Protein AF-A0A372Q8P5-F1 (afdb_monomer_lite)

Structure (mmCIF, N/CA/C/O backbone):
data_AF-A0A372Q8P5-F1
#
_entry.id   AF-A0A372Q8P5-F1
#
loop_
_atom_site.group_PDB
_atom_site.id
_atom_site.type_symbol
_atom_site.label_atom_id
_atom_site.label_alt_id
_atom_site.label_comp_id
_atom_site.label_asym_id
_atom_site.label_entity_id
_atom_site.label_seq_id
_atom_site.pdbx_PDB_ins_code
_atom_site.Cartn_x
_atom_site.Cartn_y
_atom_site.Cartn_z
_atom_site.occupancy
_atom_site.B_iso_or_equiv
_atom_site.auth_seq_id
_atom_site.auth_comp_id
_atom_site.auth_asym_id
_atom_site.auth_atom_id
_atom_site.pdbx_PDB_model_num
ATOM 1 N N . MET A 1 1 ? 40.664 -28.624 -43.162 1.00 45.59 1 MET A N 1
ATOM 2 C CA . MET A 1 1 ? 39.919 -28.667 -41.887 1.00 45.59 1 MET A CA 1
ATOM 3 C C . MET A 1 1 ? 38.781 -29.645 -42.095 1.00 45.59 1 MET A C 1
ATOM 5 O O . MET A 1 1 ? 37.961 -29.395 -42.965 1.00 45.59 1 MET A O 1
ATOM 9 N N . THR A 1 2 ? 38.801 -30.793 -41.426 1.00 52.91 2 THR A N 1
ATOM 10 C CA . THR A 1 2 ? 37.803 -31.852 -41.635 1.00 52.91 2 THR A CA 1
ATOM 11 C C . THR A 1 2 ? 36.812 -31.774 -40.485 1.00 52.91 2 THR A C 1
ATOM 13 O O . THR A 1 2 ? 37.199 -32.003 -39.340 1.00 52.91 2 THR A O 1
ATOM 16 N N . ILE A 1 3 ? 35.567 -31.391 -40.762 1.00 58.78 3 ILE A N 1
ATOM 17 C CA . ILE A 1 3 ? 34.500 -31.449 -39.760 1.00 58.78 3 ILE A CA 1
ATOM 18 C C . ILE A 1 3 ? 34.111 -32.925 -39.640 1.00 58.78 3 ILE A C 1
ATOM 20 O O . ILE A 1 3 ? 33.721 -33.537 -40.630 1.00 58.78 3 ILE A O 1
ATOM 24 N N . LYS A 1 4 ? 34.301 -33.516 -38.457 1.00 71.25 4 LYS A N 1
ATOM 25 C CA . LYS A 1 4 ? 33.788 -34.856 -38.150 1.00 71.25 4 LYS A CA 1
ATOM 26 C C . LYS A 1 4 ? 32.310 -34.733 -37.792 1.00 71.25 4 LYS A C 1
ATOM 28 O O . LYS A 1 4 ? 31.979 -33.973 -36.882 1.00 71.25 4 LYS A O 1
ATOM 33 N N . GLU A 1 5 ? 31.460 -35.473 -38.490 1.00 75.25 5 GLU A N 1
ATOM 34 C CA . GLU A 1 5 ? 30.070 -35.680 -38.084 1.00 75.25 5 GLU A CA 1
ATOM 35 C C . GLU A 1 5 ? 30.053 -36.556 -36.827 1.00 75.25 5 GLU A C 1
ATOM 37 O O . GLU A 1 5 ? 30.783 -37.545 -36.747 1.00 75.25 5 GLU A O 1
ATOM 42 N N . LEU A 1 6 ? 29.284 -36.135 -35.825 1.00 77.12 6 LEU A N 1
ATOM 43 C CA . LEU A 1 6 ? 29.090 -36.872 -34.577 1.00 77.12 6 LEU A CA 1
ATOM 44 C C . LEU A 1 6 ? 27.826 -37.717 -34.698 1.00 77.12 6 LEU A C 1
ATOM 46 O O . LEU A 1 6 ? 26.873 -37.291 -35.353 1.00 77.12 6 LEU A O 1
ATOM 50 N N . ASN A 1 7 ? 27.803 -38.873 -34.039 1.00 84.88 7 ASN A N 1
ATOM 51 C CA . ASN A 1 7 ? 26.563 -39.633 -33.879 1.00 84.88 7 ASN A CA 1
ATOM 52 C C . ASN A 1 7 ? 25.690 -39.053 -32.744 1.00 84.88 7 ASN A C 1
ATOM 54 O O . ASN A 1 7 ? 26.137 -38.205 -31.967 1.00 84.88 7 ASN A O 1
ATOM 58 N N . ASP A 1 8 ? 24.441 -39.510 -32.647 1.00 86.75 8 ASP A N 1
ATOM 59 C CA . ASP A 1 8 ? 23.473 -38.996 -31.668 1.00 86.75 8 ASP A CA 1
ATOM 60 C C . ASP A 1 8 ? 23.947 -39.170 -30.212 1.00 86.75 8 ASP A C 1
ATOM 62 O O . ASP A 1 8 ? 23.779 -38.260 -29.398 1.00 86.75 8 ASP A O 1
ATOM 66 N N . ASP A 1 9 ? 24.608 -40.287 -29.888 1.00 90.62 9 ASP A N 1
ATOM 67 C CA . ASP A 1 9 ? 25.131 -40.560 -28.542 1.00 90.62 9 ASP A CA 1
ATOM 68 C C . ASP A 1 9 ? 26.243 -39.571 -28.151 1.00 90.62 9 ASP A C 1
ATOM 70 O O . ASP A 1 9 ? 26.235 -39.006 -27.053 1.00 90.62 9 ASP A O 1
ATOM 74 N N . GLU A 1 10 ? 27.167 -39.291 -29.074 1.00 87.62 10 GLU A N 1
ATOM 75 C CA . GLU A 1 10 ? 28.242 -38.311 -28.898 1.00 87.62 10 GLU A CA 1
ATOM 76 C C . GLU A 1 10 ? 27.698 -36.880 -28.760 1.00 87.62 10 GLU A C 1
ATOM 78 O O . GLU A 1 10 ? 28.255 -36.061 -28.019 1.00 87.62 10 GLU A O 1
ATOM 83 N N . ILE A 1 11 ? 26.604 -36.557 -29.460 1.00 86.12 11 ILE A N 1
ATOM 84 C CA . ILE A 1 11 ? 25.912 -35.269 -29.330 1.00 86.12 11 ILE A CA 1
ATOM 85 C C . ILE A 1 11 ? 25.272 -35.157 -27.942 1.00 86.12 11 ILE A C 1
ATOM 87 O O . ILE A 1 11 ? 25.471 -34.147 -27.262 1.00 86.12 11 ILE A O 1
ATOM 91 N N . ILE A 1 12 ? 24.554 -36.189 -27.489 1.00 90.69 12 ILE A N 1
ATOM 92 C CA . ILE A 1 12 ? 23.905 -36.214 -26.170 1.00 90.69 12 ILE A CA 1
ATOM 93 C C . ILE A 1 12 ? 24.939 -36.070 -25.050 1.00 90.69 12 ILE A C 1
ATOM 95 O O . ILE A 1 12 ? 24.734 -35.283 -24.122 1.00 90.69 12 ILE A O 1
ATOM 99 N N . GLU A 1 13 ? 26.064 -36.782 -25.127 1.00 91.88 13 GLU A N 1
ATOM 100 C CA . GLU A 1 13 ? 27.129 -36.688 -24.125 1.00 91.88 13 GLU A CA 1
ATOM 101 C C . GLU A 1 13 ? 27.712 -35.270 -24.055 1.00 91.88 13 GLU A C 1
ATOM 103 O O . GLU A 1 13 ? 27.895 -34.707 -22.969 1.00 91.88 13 GLU A O 1
ATOM 108 N N . LYS A 1 14 ? 27.947 -34.640 -25.211 1.00 89.94 14 LYS A N 1
ATOM 109 C CA . LYS A 1 14 ? 28.418 -33.251 -25.268 1.00 89.94 14 LYS A CA 1
ATOM 110 C C . LYS A 1 14 ? 27.400 -32.268 -24.710 1.00 89.94 14 LYS A C 1
ATOM 112 O O . LYS A 1 14 ? 27.799 -31.358 -23.985 1.00 89.94 14 LYS A O 1
ATOM 117 N N . LEU A 1 15 ? 26.114 -32.456 -25.000 1.00 88.38 15 LEU A N 1
ATOM 118 C CA . LEU A 1 15 ? 25.044 -31.620 -24.456 1.00 88.38 15 LEU A CA 1
ATOM 119 C C . LEU A 1 15 ? 24.943 -31.753 -22.935 1.00 88.38 15 LEU A C 1
ATOM 121 O O . LEU A 1 15 ? 24.862 -30.734 -22.255 1.00 88.38 15 LEU A O 1
ATOM 125 N N . ARG A 1 16 ? 25.032 -32.972 -22.385 1.00 90.62 16 ARG A N 1
ATOM 126 C CA . ARG A 1 16 ? 25.059 -33.197 -20.927 1.00 90.62 16 ARG A CA 1
ATOM 127 C C . ARG A 1 16 ? 26.250 -32.502 -20.276 1.00 90.62 16 ARG A C 1
ATOM 129 O O . ARG A 1 16 ? 26.078 -31.769 -19.309 1.00 90.62 16 ARG A O 1
ATOM 136 N N . ASN A 1 17 ? 27.444 -32.675 -20.841 1.00 92.00 17 ASN A N 1
ATOM 137 C CA . ASN A 1 17 ? 28.655 -32.021 -20.347 1.00 92.00 17 ASN A CA 1
ATOM 138 C C . ASN A 1 17 ? 28.566 -30.493 -20.421 1.00 92.00 17 ASN A C 1
ATOM 140 O O . ASN A 1 17 ? 29.044 -29.797 -19.525 1.00 92.00 17 ASN A O 1
ATOM 144 N N . TRP A 1 18 ? 27.969 -29.964 -21.490 1.00 92.44 18 TRP A N 1
ATOM 145 C CA . TRP A 1 18 ? 27.744 -28.533 -21.630 1.00 92.44 18 TRP A CA 1
ATOM 146 C C . TRP A 1 18 ? 26.742 -28.029 -20.589 1.00 92.44 18 TRP A C 1
ATOM 148 O O . TRP A 1 18 ? 27.046 -27.053 -19.904 1.00 92.44 18 TRP A O 1
ATOM 158 N N . TYR A 1 19 ? 25.610 -28.718 -20.418 1.00 85.81 19 TYR A N 1
ATOM 159 C CA . TYR A 1 19 ? 24.573 -28.372 -19.446 1.00 85.81 19 TYR A CA 1
ATOM 160 C C . TYR A 1 19 ? 25.153 -28.305 -18.030 1.00 85.81 19 TYR A C 1
ATOM 162 O O . TYR A 1 19 ? 25.105 -27.252 -17.406 1.00 85.81 19 TYR A O 1
ATOM 170 N N . SER A 1 20 ? 25.839 -29.359 -17.576 1.00 86.69 20 SER A N 1
ATOM 171 C CA . SER A 1 20 ? 26.421 -29.419 -16.226 1.00 86.69 20 SER A CA 1
ATOM 172 C C . SER A 1 20 ? 27.458 -28.330 -15.927 1.00 86.69 20 SER A C 1
ATOM 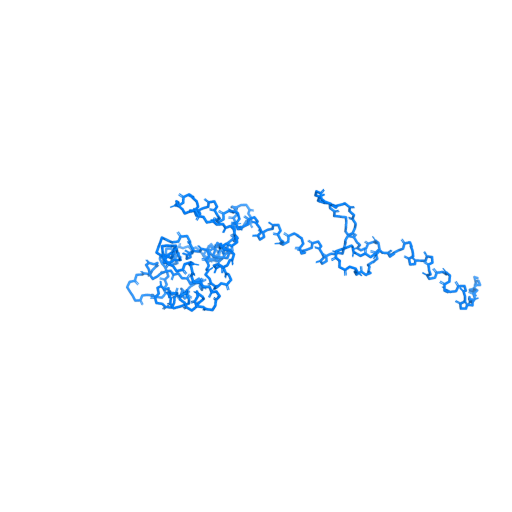174 O O . SER A 1 20 ? 27.767 -28.084 -14.766 1.00 86.69 20 SER A O 1
ATOM 176 N N . ARG A 1 21 ? 28.045 -27.702 -16.954 1.00 89.06 21 ARG A N 1
ATOM 177 C CA . ARG A 1 21 ? 29.051 -26.637 -16.791 1.00 89.06 21 ARG A CA 1
ATOM 178 C C . ARG A 1 21 ? 28.479 -25.234 -16.941 1.00 89.06 21 ARG A C 1
ATOM 180 O O . ARG A 1 21 ? 29.017 -24.297 -16.359 1.00 89.06 21 ARG A O 1
ATOM 187 N N . ASN A 1 22 ? 27.452 -25.074 -17.770 1.00 90.50 22 ASN A N 1
ATOM 188 C CA . ASN A 1 22 ? 26.994 -23.760 -18.224 1.00 90.50 22 ASN A CA 1
ATOM 189 C C . ASN A 1 22 ? 25.610 -23.396 -17.713 1.00 90.50 22 ASN A C 1
ATOM 191 O O . ASN A 1 22 ? 25.153 -22.293 -17.999 1.00 90.50 22 ASN A O 1
ATOM 195 N N . VAL A 1 23 ? 24.944 -24.302 -17.008 1.00 91.19 23 VAL A N 1
ATOM 196 C CA . VAL A 1 23 ? 23.566 -24.132 -16.581 1.00 91.19 23 VAL A CA 1
ATOM 197 C C . VAL A 1 23 ? 23.478 -24.314 -15.075 1.00 91.19 23 VAL A C 1
ATOM 199 O O . VAL A 1 23 ? 24.045 -25.254 -14.523 1.00 91.19 23 VAL A O 1
ATOM 202 N N . ILE A 1 24 ? 22.749 -23.414 -14.422 1.00 92.00 24 ILE A N 1
ATOM 203 C CA . ILE A 1 24 ? 22.338 -23.554 -13.029 1.00 92.00 24 ILE A CA 1
ATOM 204 C C . ILE A 1 24 ? 20.822 -23.433 -12.931 1.00 92.00 24 ILE A C 1
ATOM 206 O O . ILE A 1 24 ? 20.171 -22.806 -13.768 1.00 92.00 24 ILE A O 1
ATOM 210 N N . GLU A 1 25 ? 20.260 -24.010 -11.881 1.00 91.50 25 GLU A N 1
ATOM 211 C CA . GLU A 1 25 ? 18.865 -23.802 -11.517 1.00 91.50 25 GLU A CA 1
ATOM 212 C C . GLU A 1 25 ? 18.808 -22.731 -10.432 1.00 91.50 25 GLU A C 1
ATOM 214 O O . GLU A 1 25 ? 19.510 -22.813 -9.425 1.00 91.50 25 GLU A O 1
ATOM 219 N N . CYS A 1 26 ? 18.010 -21.687 -10.655 1.00 91.56 26 CYS A N 1
ATOM 220 C CA . CYS A 1 26 ? 17.836 -20.637 -9.664 1.00 91.56 26 CYS A CA 1
ATOM 221 C C . CYS A 1 26 ? 17.150 -21.222 -8.417 1.00 91.56 26 CYS A C 1
ATOM 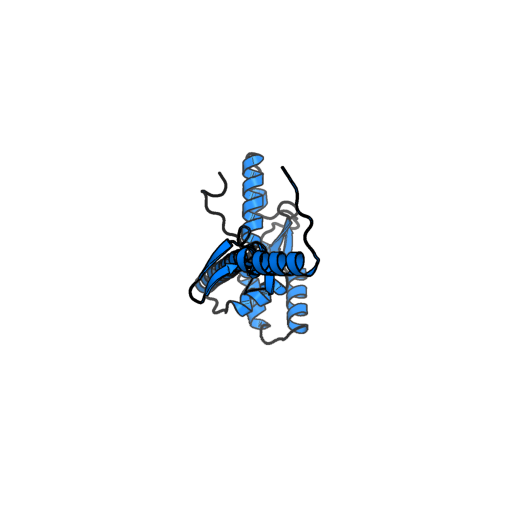223 O O . CYS A 1 26 ? 16.018 -21.685 -8.537 1.00 91.56 26 CYS A O 1
ATOM 225 N N . PRO A 1 27 ? 17.752 -21.133 -7.221 1.00 90.12 27 PRO A N 1
ATOM 226 C CA . PRO A 1 27 ? 17.216 -21.775 -6.017 1.00 90.12 27 PRO A CA 1
ATOM 227 C C . PRO A 1 27 ? 15.896 -21.167 -5.526 1.00 90.12 27 PRO A C 1
ATOM 229 O O . PRO A 1 27 ? 15.162 -21.804 -4.783 1.00 90.12 27 PRO A O 1
ATOM 232 N N . LEU A 1 28 ? 15.574 -19.944 -5.956 1.00 88.19 28 LEU A N 1
ATOM 233 C CA . LEU A 1 28 ? 14.373 -19.226 -5.522 1.00 88.19 28 LEU A CA 1
ATOM 234 C C . LEU A 1 28 ? 13.145 -19.505 -6.401 1.00 88.19 28 LEU A C 1
ATOM 236 O O . LEU A 1 28 ? 12.015 -19.263 -5.988 1.00 88.19 28 LEU A O 1
ATOM 240 N N . CYS A 1 29 ? 13.336 -19.964 -7.640 1.00 91.69 29 CYS A N 1
ATOM 241 C CA . CYS A 1 29 ? 12.225 -20.164 -8.581 1.00 91.69 29 CYS A CA 1
ATOM 242 C C . CYS A 1 29 ? 12.365 -21.398 -9.475 1.00 91.69 29 CYS A C 1
ATOM 244 O O . CYS A 1 29 ? 11.549 -21.592 -10.375 1.00 91.69 29 CYS A O 1
ATOM 246 N N . ASN A 1 30 ? 13.406 -22.205 -9.260 1.00 91.12 30 ASN A N 1
ATOM 247 C CA . ASN A 1 30 ? 13.760 -23.400 -10.027 1.00 91.12 30 ASN A CA 1
ATOM 248 C C . ASN A 1 30 ? 13.876 -23.165 -11.543 1.00 91.12 30 ASN A C 1
ATOM 250 O O . ASN A 1 30 ? 13.756 -24.088 -12.346 1.00 91.12 30 ASN A O 1
ATOM 254 N N . LYS A 1 31 ? 14.111 -21.917 -11.963 1.00 91.06 31 LYS A N 1
ATOM 255 C CA . LYS A 1 31 ? 14.306 -21.576 -13.371 1.00 91.06 31 LYS A CA 1
ATOM 256 C C . LYS A 1 31 ? 15.726 -21.922 -13.797 1.00 91.06 31 LYS A C 1
ATOM 258 O O . LYS A 1 31 ? 16.690 -21.477 -13.178 1.00 91.06 31 LYS A O 1
ATOM 263 N N . ILE A 1 32 ? 15.832 -22.650 -14.900 1.00 92.06 32 ILE A N 1
ATOM 264 C CA . ILE A 1 32 ? 17.090 -22.936 -15.586 1.00 92.06 32 ILE A CA 1
ATOM 265 C C . ILE A 1 32 ? 17.651 -21.628 -16.162 1.00 92.06 32 ILE A C 1
ATOM 267 O O . ILE A 1 32 ? 16.974 -20.949 -16.938 1.00 92.06 32 ILE A O 1
ATOM 271 N N . ILE A 1 33 ? 18.881 -21.276 -15.794 1.00 91.94 33 ILE A N 1
ATOM 272 C CA . ILE A 1 33 ? 19.593 -20.091 -16.286 1.00 91.94 33 ILE A CA 1
ATOM 273 C C . ILE A 1 33 ? 21.026 -20.447 -16.663 1.00 91.94 33 ILE A C 1
ATOM 275 O O . ILE A 1 33 ? 21.623 -21.369 -16.108 1.00 91.94 33 ILE A O 1
ATOM 279 N N . LEU A 1 34 ? 21.604 -19.704 -17.606 1.00 91.94 34 LEU A N 1
ATOM 280 C CA . LEU A 1 34 ? 23.020 -19.868 -17.904 1.00 91.94 34 LEU A CA 1
ATOM 281 C C . LEU A 1 34 ? 23.854 -19.334 -16.737 1.00 91.94 34 LEU A C 1
ATOM 283 O O . LEU A 1 34 ? 23.602 -18.235 -16.251 1.00 91.94 34 LEU A O 1
ATOM 287 N N . SER A 1 35 ? 24.898 -20.057 -16.333 1.00 88.31 35 SER A N 1
ATOM 288 C CA . SER A 1 35 ? 25.788 -19.673 -15.225 1.00 88.31 35 SER A CA 1
ATOM 289 C C . SER A 1 35 ? 26.391 -18.274 -15.399 1.00 88.31 35 SER A C 1
ATOM 291 O O . SER A 1 35 ? 26.714 -17.618 -14.414 1.00 88.31 35 SER A O 1
ATOM 293 N N . ARG A 1 36 ? 26.549 -17.823 -16.652 1.00 89.94 36 ARG A N 1
ATOM 294 C CA . ARG A 1 36 ? 27.051 -16.488 -17.024 1.00 89.94 36 ARG A CA 1
ATOM 295 C C . ARG A 1 36 ? 26.010 -15.366 -16.885 1.00 89.94 36 ARG A C 1
ATOM 297 O O . ARG A 1 36 ? 26.385 -14.205 -16.854 1.00 89.94 36 ARG A O 1
ATOM 304 N N . GLU A 1 37 ? 24.725 -15.714 -16.901 1.00 89.94 37 GLU A N 1
ATOM 305 C CA . GLU A 1 37 ? 23.584 -14.790 -16.780 1.00 89.94 37 GLU A CA 1
ATOM 306 C C . GLU A 1 37 ? 23.044 -14.746 -15.347 1.00 89.94 37 GLU A C 1
ATOM 308 O O . GLU A 1 37 ? 22.193 -13.921 -15.020 1.00 89.94 37 GLU A O 1
ATOM 313 N N . ALA A 1 38 ? 23.521 -15.651 -14.494 1.00 92.62 38 ALA A N 1
ATOM 314 C CA . ALA A 1 38 ? 23.185 -15.673 -13.089 1.00 92.62 38 ALA A CA 1
ATOM 315 C C . ALA A 1 38 ? 23.927 -14.576 -12.321 1.00 92.62 38 ALA A C 1
ATOM 317 O O . ALA A 1 38 ? 25.090 -14.287 -12.602 1.00 92.62 38 ALA A O 1
ATOM 318 N N . ILE A 1 39 ? 23.253 -14.009 -11.324 1.00 93.12 39 ILE A N 1
ATOM 319 C CA . ILE A 1 39 ? 23.772 -12.931 -10.485 1.00 93.12 39 ILE A CA 1
ATOM 320 C C . ILE A 1 39 ? 24.140 -13.505 -9.121 1.00 93.12 39 ILE A C 1
ATOM 322 O O . ILE A 1 39 ? 23.402 -14.329 -8.579 1.00 93.12 39 ILE A O 1
ATOM 326 N N . GLU A 1 40 ? 25.289 -13.097 -8.592 1.00 93.19 40 GLU A N 1
ATOM 327 C CA . GLU A 1 40 ? 25.700 -13.426 -7.228 1.00 93.19 40 GLU A CA 1
ATOM 328 C C . GLU A 1 40 ? 24.821 -12.662 -6.238 1.00 93.19 40 GLU A C 1
ATOM 330 O O . GLU A 1 40 ? 24.676 -11.448 -6.336 1.00 93.19 40 GLU A O 1
ATOM 335 N N . TYR A 1 41 ? 24.209 -13.391 -5.313 1.00 88.69 41 TYR A N 1
ATOM 336 C CA . TYR A 1 41 ? 23.310 -12.860 -4.301 1.00 88.69 41 TYR A CA 1
ATOM 337 C C . TYR A 1 41 ? 23.688 -13.431 -2.942 1.00 88.69 41 TYR A C 1
ATOM 339 O O . TYR A 1 41 ? 24.002 -14.621 -2.817 1.00 88.69 41 TYR A O 1
ATOM 347 N N . LYS A 1 42 ? 23.672 -12.560 -1.935 1.00 88.88 42 LYS A N 1
ATOM 348 C CA . LYS A 1 42 ? 24.066 -12.885 -0.573 1.00 88.88 42 LYS A CA 1
ATOM 349 C C . LYS A 1 42 ? 23.184 -12.141 0.420 1.00 88.88 42 LYS A C 1
ATOM 351 O O . LYS A 1 42 ? 23.118 -10.918 0.368 1.00 88.88 42 LYS A O 1
ATOM 356 N N . ASN A 1 43 ? 22.588 -12.883 1.341 1.00 82.81 43 ASN A N 1
ATOM 357 C CA . ASN A 1 43 ? 21.925 -12.370 2.536 1.00 82.81 43 ASN A CA 1
ATOM 358 C C . ASN A 1 43 ? 22.322 -13.230 3.756 1.00 82.81 43 ASN A C 1
ATOM 360 O O . ASN A 1 43 ? 23.266 -14.021 3.674 1.00 82.81 43 ASN A O 1
ATOM 364 N N . GLU A 1 44 ? 21.649 -13.050 4.894 1.00 82.25 44 GLU A N 1
ATOM 365 C CA . GLU A 1 44 ? 21.957 -13.787 6.131 1.00 82.25 44 GLU A CA 1
ATOM 366 C C . GLU A 1 44 ? 21.714 -15.305 6.012 1.00 82.25 44 GLU A C 1
ATOM 368 O O . GLU A 1 44 ? 22.433 -16.091 6.629 1.00 82.25 44 GLU A O 1
ATOM 373 N N . ASP A 1 45 ? 20.765 -15.720 5.168 1.00 81.62 45 ASP A N 1
ATOM 374 C CA . ASP A 1 45 ? 20.302 -17.108 5.048 1.00 81.62 45 ASP A CA 1
ATOM 375 C C . ASP A 1 45 ? 20.884 -17.857 3.837 1.00 81.62 45 ASP A C 1
ATOM 377 O O . ASP A 1 45 ? 20.866 -19.091 3.782 1.00 81.62 45 ASP A O 1
ATOM 381 N N . PHE A 1 46 ? 21.378 -17.133 2.832 1.00 86.06 46 PHE A N 1
ATOM 382 C CA . PHE A 1 46 ? 21.741 -17.694 1.538 1.00 86.06 46 PHE A CA 1
ATOM 383 C C . PHE A 1 46 ? 22.869 -16.911 0.854 1.00 86.06 46 PHE A C 1
ATOM 385 O O . PHE A 1 46 ? 22.798 -15.699 0.671 1.00 86.06 46 PHE A O 1
ATOM 392 N N . GLU A 1 47 ? 23.883 -17.638 0.379 1.00 91.19 47 GLU A N 1
ATOM 393 C CA . GLU A 1 47 ? 24.920 -17.136 -0.526 1.00 91.19 47 GLU A CA 1
ATOM 394 C C . GLU A 1 47 ? 24.968 -18.034 -1.768 1.00 91.19 47 GLU A C 1
ATOM 396 O O . GLU A 1 47 ? 25.216 -19.239 -1.676 1.00 91.19 47 GLU A O 1
ATOM 401 N N . GLY A 1 48 ? 24.717 -17.467 -2.949 1.00 91.06 48 GLY A N 1
ATOM 402 C CA . GLY A 1 48 ? 24.713 -18.239 -4.186 1.00 91.06 48 GLY A CA 1
ATOM 403 C C . GLY A 1 48 ? 24.341 -17.430 -5.419 1.00 91.06 48 GLY A C 1
ATOM 404 O O . GLY A 1 48 ? 24.426 -16.207 -5.436 1.00 91.06 48 GLY A O 1
ATOM 405 N N . LYS A 1 49 ? 23.961 -18.124 -6.496 1.00 93.69 49 LYS A N 1
ATOM 406 C CA . LYS A 1 49 ? 23.627 -17.496 -7.780 1.00 93.69 49 LYS A CA 1
ATOM 407 C C . LYS A 1 49 ? 22.144 -17.624 -8.093 1.00 93.69 49 LYS A C 1
ATOM 409 O O . LYS A 1 49 ? 21.597 -18.725 -8.080 1.00 93.69 49 LYS A O 1
ATOM 414 N N . ILE A 1 50 ? 21.505 -16.503 -8.410 1.00 94.69 50 ILE A N 1
ATOM 415 C CA . ILE A 1 50 ? 20.070 -16.428 -8.703 1.00 94.69 50 ILE A CA 1
ATOM 416 C C . ILE A 1 50 ? 19.816 -15.794 -10.071 1.00 94.69 50 ILE A C 1
ATOM 418 O O . ILE A 1 50 ? 20.706 -15.223 -10.701 1.00 94.69 50 ILE A O 1
ATOM 422 N N . CYS A 1 51 ? 18.587 -15.923 -10.568 1.00 94.12 51 CYS A N 1
ATOM 423 C CA . CYS A 1 51 ? 18.186 -15.232 -11.786 1.00 94.12 51 CYS A CA 1
ATOM 424 C C . CYS A 1 51 ? 17.871 -13.756 -11.501 1.00 94.12 51 CYS A C 1
ATOM 426 O O . CYS A 1 51 ? 17.399 -13.421 -10.415 1.00 94.12 51 CYS A O 1
ATOM 428 N N . LYS A 1 52 ? 18.055 -12.896 -12.509 1.00 90.94 52 LYS A N 1
ATOM 429 C CA . LYS A 1 52 ? 17.790 -11.449 -12.429 1.00 90.94 52 LYS A CA 1
ATOM 430 C C . LYS A 1 52 ? 16.409 -11.108 -11.859 1.00 90.94 52 LYS A C 1
ATOM 432 O O . LYS A 1 52 ? 16.306 -10.301 -10.954 1.00 90.94 52 LYS A O 1
ATOM 437 N N . SER A 1 53 ? 15.364 -11.802 -12.308 1.00 88.75 53 SER A N 1
ATOM 438 C CA . SER A 1 53 ? 13.995 -11.581 -11.821 1.00 88.75 53 SER A CA 1
ATOM 439 C C . SER A 1 53 ? 13.760 -12.007 -10.368 1.00 88.75 53 SER A C 1
ATOM 441 O O . SER A 1 53 ? 12.732 -11.673 -9.791 1.00 88.75 53 SER A O 1
ATOM 443 N N . CYS A 1 54 ? 14.620 -12.852 -9.794 1.00 90.38 54 CYS A N 1
ATOM 444 C CA . CYS A 1 54 ? 14.563 -13.127 -8.359 1.00 90.38 54 CYS A CA 1
ATOM 445 C C . CYS A 1 54 ? 15.282 -12.035 -7.577 1.00 90.38 54 CYS A C 1
ATOM 447 O O . CYS A 1 54 ? 14.733 -11.611 -6.577 1.00 90.38 54 CYS A O 1
ATOM 449 N N . LEU A 1 55 ? 16.429 -11.548 -8.061 1.00 86.69 55 LEU A N 1
ATOM 450 C CA . LEU A 1 55 ? 17.123 -10.420 -7.438 1.00 86.69 55 LEU A CA 1
ATOM 451 C C . LEU A 1 55 ? 16.215 -9.192 -7.362 1.00 86.69 55 LEU A C 1
ATOM 453 O O . LEU A 1 55 ? 15.968 -8.703 -6.273 1.00 86.69 55 LEU A O 1
ATOM 457 N N . GLU A 1 56 ? 15.630 -8.792 -8.494 1.00 84.50 56 GLU A N 1
ATOM 458 C CA . GLU A 1 56 ? 14.704 -7.653 -8.549 1.00 84.50 56 GLU A CA 1
ATOM 459 C C . GLU A 1 56 ? 13.540 -7.827 -7.558 1.00 84.50 56 GLU A C 1
ATOM 461 O O . GLU A 1 56 ? 13.071 -6.862 -6.972 1.00 84.50 56 GLU A O 1
ATOM 466 N N . ARG A 1 57 ? 13.054 -9.056 -7.340 1.00 82.62 57 ARG A N 1
ATOM 467 C CA . ARG A 1 57 ? 11.986 -9.307 -6.359 1.00 82.62 57 ARG A CA 1
ATOM 468 C C . ARG A 1 57 ? 12.454 -9.210 -4.914 1.00 82.62 57 ARG A C 1
ATOM 470 O O . ARG A 1 57 ? 11.639 -8.836 -4.086 1.00 82.62 57 ARG A O 1
ATOM 477 N N . GLU A 1 58 ? 13.686 -9.598 -4.607 1.00 80.88 58 GLU A N 1
ATOM 478 C CA . GLU A 1 58 ? 14.228 -9.449 -3.253 1.00 80.88 58 GLU A CA 1
ATOM 479 C C . GLU A 1 58 ? 14.534 -7.975 -2.956 1.00 80.88 58 GLU A C 1
ATOM 481 O O . GLU A 1 58 ? 14.090 -7.480 -1.931 1.00 80.88 58 GLU A O 1
ATOM 486 N N . GLU A 1 59 ? 15.150 -7.245 -3.891 1.00 77.06 59 GLU A N 1
ATOM 487 C CA . GLU A 1 59 ? 15.413 -5.801 -3.743 1.00 77.06 59 GLU A CA 1
ATOM 488 C C . GLU A 1 59 ? 14.114 -5.009 -3.507 1.00 77.06 59 GLU A C 1
ATOM 490 O O . GLU A 1 59 ? 14.022 -4.235 -2.562 1.00 77.06 59 GLU A O 1
ATOM 495 N N . ASN A 1 60 ? 13.059 -5.278 -4.287 1.00 69.88 60 ASN A N 1
ATOM 496 C CA . ASN A 1 60 ? 11.770 -4.602 -4.091 1.00 69.88 60 ASN A CA 1
ATOM 497 C C . ASN A 1 60 ? 11.089 -4.947 -2.750 1.00 69.88 60 ASN A C 1
ATOM 499 O O . ASN A 1 60 ? 10.310 -4.143 -2.245 1.00 69.88 60 ASN A O 1
ATOM 503 N N . LYS A 1 61 ? 11.329 -6.136 -2.175 1.00 69.88 61 LYS A N 1
ATOM 504 C CA . LYS A 1 61 ? 10.769 -6.486 -0.857 1.00 69.88 61 LYS A CA 1
ATOM 505 C C . LYS A 1 61 ? 11.452 -5.705 0.258 1.00 69.88 61 LYS A C 1
ATOM 507 O O . LYS A 1 61 ? 10.762 -5.282 1.180 1.00 69.88 61 LYS A O 1
ATOM 512 N N . ASP A 1 62 ? 12.772 -5.546 0.177 1.00 69.81 62 ASP A N 1
ATOM 513 C CA . ASP A 1 62 ? 13.546 -4.801 1.171 1.00 69.81 62 ASP A CA 1
ATOM 514 C C . ASP A 1 62 ? 13.110 -3.326 1.194 1.00 69.81 62 ASP A C 1
ATOM 516 O O . ASP A 1 62 ? 12.907 -2.760 2.272 1.00 69.81 62 ASP A O 1
ATOM 520 N N . ASP A 1 63 ? 12.864 -2.737 0.019 1.00 70.31 63 ASP A N 1
ATOM 521 C CA . ASP A 1 63 ? 12.346 -1.370 -0.110 1.00 70.31 63 ASP A CA 1
ATOM 522 C C . ASP A 1 63 ? 10.927 -1.242 0.480 1.00 70.31 63 ASP A C 1
ATOM 524 O O . ASP A 1 63 ? 10.701 -0.419 1.369 1.00 70.31 63 ASP A O 1
ATOM 528 N N . GLU A 1 64 ? 9.978 -2.105 0.084 1.00 71.69 64 GLU A N 1
ATOM 529 C CA . GLU A 1 64 ? 8.610 -2.100 0.637 1.00 71.69 64 GLU A CA 1
ATOM 530 C C . GLU A 1 64 ? 8.590 -2.297 2.162 1.00 71.69 64 GLU A C 1
ATOM 532 O O . GLU A 1 64 ? 7.782 -1.688 2.871 1.00 71.69 64 GLU A O 1
ATOM 537 N N . GLN A 1 65 ? 9.463 -3.162 2.686 1.00 77.38 65 GLN A N 1
ATOM 538 C CA . GLN A 1 65 ? 9.555 -3.429 4.117 1.00 77.38 65 GLN A CA 1
ATOM 539 C C . GLN A 1 65 ? 10.149 -2.234 4.873 1.00 77.38 65 GLN A C 1
ATOM 541 O O . GLN A 1 65 ? 9.674 -1.915 5.964 1.00 77.38 65 GLN A O 1
ATOM 546 N N . SER A 1 66 ? 11.132 -1.551 4.284 1.00 80.31 66 SER A N 1
ATOM 547 C CA . SER A 1 66 ? 11.733 -0.338 4.846 1.00 80.31 66 SER A CA 1
ATOM 548 C C . SER A 1 66 ? 10.713 0.802 4.938 1.00 80.31 66 SER A C 1
ATOM 550 O O . SER A 1 66 ? 10.558 1.389 6.008 1.00 80.31 66 SER A O 1
ATOM 552 N N . GLU A 1 67 ? 9.923 1.038 3.885 1.00 83.12 67 GLU A N 1
ATOM 553 C CA . GLU A 1 67 ? 8.855 2.053 3.893 1.00 83.12 67 GLU A CA 1
ATOM 554 C C . GLU A 1 67 ? 7.807 1.813 4.992 1.00 83.12 67 GLU A C 1
ATOM 556 O O . GLU A 1 67 ? 7.307 2.746 5.627 1.00 83.12 67 GLU A O 1
ATOM 561 N N . LEU A 1 68 ? 7.427 0.548 5.208 1.00 87.88 68 LEU A N 1
ATOM 562 C CA . LEU A 1 68 ? 6.450 0.186 6.234 1.00 87.88 68 LEU A CA 1
ATOM 563 C C . LEU A 1 68 ? 6.994 0.409 7.650 1.00 87.88 68 LEU A C 1
ATOM 565 O O . LEU A 1 68 ? 6.229 0.798 8.535 1.00 87.88 68 LEU A O 1
ATOM 569 N N . ILE A 1 69 ? 8.290 0.164 7.865 1.00 87.62 69 ILE A N 1
ATOM 570 C CA . ILE A 1 69 ? 8.961 0.416 9.147 1.00 87.62 69 ILE A CA 1
ATOM 571 C C . ILE A 1 69 ? 9.014 1.919 9.426 1.00 87.62 69 ILE A C 1
ATOM 573 O O . ILE A 1 69 ? 8.654 2.345 10.519 1.00 87.62 69 ILE A O 1
ATOM 577 N N . GLU A 1 70 ? 9.377 2.736 8.439 1.00 88.25 70 GLU A N 1
ATOM 578 C CA . GLU A 1 70 ? 9.418 4.193 8.604 1.00 88.25 70 GLU A CA 1
ATOM 579 C C . GLU A 1 70 ? 8.034 4.778 8.906 1.00 88.25 70 GLU A C 1
ATOM 581 O O . GLU A 1 70 ? 7.876 5.581 9.828 1.00 88.25 70 GLU A O 1
ATOM 586 N N . LEU A 1 71 ? 7.002 4.330 8.184 1.00 91.25 71 LEU A N 1
ATOM 587 C CA . LEU A 1 71 ? 5.630 4.755 8.454 1.00 91.25 71 LEU A CA 1
ATOM 588 C C . LEU A 1 71 ? 5.168 4.335 9.854 1.00 91.25 71 LEU A C 1
ATOM 590 O O . LEU A 1 71 ? 4.468 5.097 10.524 1.00 91.25 71 LEU A O 1
ATOM 594 N N . LYS A 1 72 ? 5.560 3.141 10.310 1.00 94.25 72 LYS A N 1
ATOM 595 C CA . LYS A 1 72 ? 5.301 2.699 11.681 1.00 94.25 72 LYS A CA 1
ATOM 596 C C . LYS A 1 72 ? 5.946 3.650 12.688 1.00 94.25 72 LYS A C 1
ATOM 598 O O . LYS A 1 72 ? 5.257 4.107 13.595 1.00 94.25 72 LYS A O 1
ATOM 603 N N . ASP A 1 73 ? 7.220 3.984 12.507 1.00 91.69 73 ASP A N 1
ATOM 604 C CA . ASP A 1 73 ? 7.939 4.899 13.397 1.00 91.69 73 ASP A CA 1
ATOM 605 C C . ASP A 1 73 ? 7.274 6.286 13.444 1.00 91.69 73 ASP A C 1
ATOM 607 O O . ASP A 1 73 ? 7.188 6.910 14.504 1.00 91.69 73 ASP A O 1
ATOM 611 N N . ASP A 1 74 ? 6.765 6.784 12.316 1.00 91.56 74 ASP A N 1
ATOM 612 C CA . ASP A 1 74 ? 6.029 8.049 12.265 1.00 91.56 74 ASP A CA 1
ATOM 613 C C . ASP A 1 74 ? 4.678 7.984 12.992 1.00 91.56 74 ASP A C 1
ATOM 615 O O . ASP A 1 74 ? 4.327 8.913 13.726 1.00 91.56 74 ASP A O 1
ATOM 619 N N . LEU A 1 75 ? 3.939 6.881 12.863 1.00 94.19 75 LEU A N 1
ATOM 620 C CA . LEU A 1 75 ? 2.694 6.660 13.607 1.00 94.19 75 LEU A CA 1
ATOM 621 C C . LEU A 1 75 ? 2.948 6.528 15.118 1.00 94.19 75 LEU A C 1
ATOM 623 O O . LEU A 1 75 ? 2.193 7.090 15.917 1.00 94.19 75 LEU A O 1
ATOM 627 N N . GLU A 1 76 ? 4.044 5.885 15.522 1.00 94.00 76 GLU A N 1
ATOM 628 C CA . GLU A 1 76 ? 4.464 5.800 16.925 1.00 94.00 76 GLU A CA 1
ATOM 629 C C . GLU A 1 76 ? 4.839 7.173 17.498 1.00 94.00 76 GLU A C 1
ATOM 631 O O . GLU A 1 76 ? 4.425 7.511 18.610 1.00 94.00 76 GLU A O 1
ATOM 636 N N . LYS A 1 77 ? 5.537 8.025 16.730 1.00 93.44 77 LYS A N 1
ATOM 637 C CA . LYS A 1 77 ? 5.812 9.426 17.121 1.00 93.44 77 LYS A CA 1
ATOM 638 C C . LYS A 1 77 ? 4.529 10.239 17.311 1.00 93.44 77 LYS A C 1
ATOM 640 O O . LYS A 1 77 ? 4.504 11.163 18.126 1.00 93.44 77 LYS A O 1
ATOM 645 N N . LEU A 1 78 ? 3.466 9.905 16.578 1.00 93.00 78 LEU A N 1
ATOM 646 C CA . LEU A 1 78 ? 2.135 10.498 16.742 1.00 93.00 78 LEU A CA 1
ATOM 647 C C . LEU A 1 78 ? 1.354 9.914 17.935 1.00 93.00 78 LEU A C 1
ATOM 649 O O . LEU A 1 78 ? 0.306 10.459 18.292 1.00 93.00 78 LEU A O 1
ATOM 653 N N . GLY A 1 79 ? 1.881 8.873 18.587 1.00 93.62 79 GLY A N 1
ATOM 654 C CA . GLY A 1 79 ? 1.317 8.239 19.778 1.00 93.62 79 GLY A CA 1
ATOM 655 C C . GLY A 1 79 ? 0.420 7.033 19.493 1.00 93.62 79 GLY A C 1
ATOM 656 O O . GLY A 1 79 ? -0.361 6.657 20.367 1.00 93.62 79 GLY A O 1
ATOM 657 N N . TYR A 1 80 ? 0.496 6.449 18.294 1.00 94.19 80 TYR A N 1
ATOM 658 C CA . TYR A 1 80 ? -0.268 5.259 17.922 1.00 94.19 80 TYR A CA 1
ATOM 659 C C . TYR A 1 80 ? 0.581 3.994 18.054 1.00 94.19 80 TYR A C 1
ATOM 661 O O . TYR A 1 80 ? 1.658 3.902 17.476 1.00 94.19 80 TYR A O 1
ATOM 669 N N . GLU A 1 81 ? 0.069 3.003 18.782 1.00 93.06 81 GLU A N 1
ATOM 670 C CA . GLU A 1 81 ? 0.652 1.661 18.851 1.00 93.06 81 GLU A CA 1
ATOM 671 C C . GLU A 1 81 ? 0.015 0.802 17.752 1.00 93.06 81 GLU A C 1
ATOM 673 O O . GLU A 1 81 ? -1.171 0.475 17.820 1.00 93.06 81 GLU A O 1
ATOM 678 N N . ILE A 1 82 ? 0.771 0.514 16.691 1.00 92.62 82 ILE A N 1
ATOM 679 C CA . ILE A 1 82 ? 0.284 -0.224 15.522 1.00 92.62 82 ILE A CA 1
ATOM 680 C C . ILE A 1 82 ? 1.393 -1.080 14.903 1.00 92.62 82 ILE A C 1
ATOM 682 O O . ILE A 1 82 ? 2.543 -0.657 14.782 1.00 92.62 82 ILE A O 1
ATOM 686 N N . ASP A 1 83 ? 1.027 -2.288 14.481 1.00 93.06 83 ASP A N 1
ATOM 687 C CA . ASP A 1 83 ? 1.943 -3.229 13.845 1.00 93.06 83 ASP A CA 1
ATOM 688 C C . ASP A 1 83 ? 2.076 -2.992 12.337 1.00 93.06 83 ASP A C 1
ATOM 690 O O . ASP A 1 83 ? 1.132 -2.579 11.656 1.00 93.06 83 ASP A O 1
ATOM 694 N N . VAL A 1 84 ? 3.230 -3.379 11.782 1.00 91.50 84 VAL A N 1
ATOM 695 C CA . VAL A 1 84 ? 3.496 -3.352 10.331 1.00 91.50 84 VAL A CA 1
ATOM 696 C C . VAL A 1 84 ? 2.419 -4.104 9.536 1.00 91.50 84 VAL A C 1
ATOM 698 O O . VAL A 1 84 ? 2.004 -3.651 8.468 1.00 91.50 84 VAL A O 1
ATOM 701 N N . SER A 1 85 ? 1.907 -5.222 10.061 1.00 91.12 85 SER A N 1
ATOM 702 C CA . SER A 1 85 ? 0.840 -5.990 9.408 1.00 91.12 85 SER A CA 1
ATOM 703 C C . SER A 1 85 ? -0.477 -5.217 9.316 1.00 91.12 85 SER A C 1
ATOM 705 O O . SER A 1 85 ? -1.175 -5.317 8.306 1.00 91.12 85 SER A O 1
ATOM 707 N N . GLU A 1 86 ? -0.813 -4.420 10.334 1.00 93.00 86 GLU A N 1
ATOM 708 C CA . GLU A 1 86 ? -2.016 -3.582 10.324 1.00 93.00 86 GLU A CA 1
ATOM 709 C C . GLU A 1 86 ? -1.847 -2.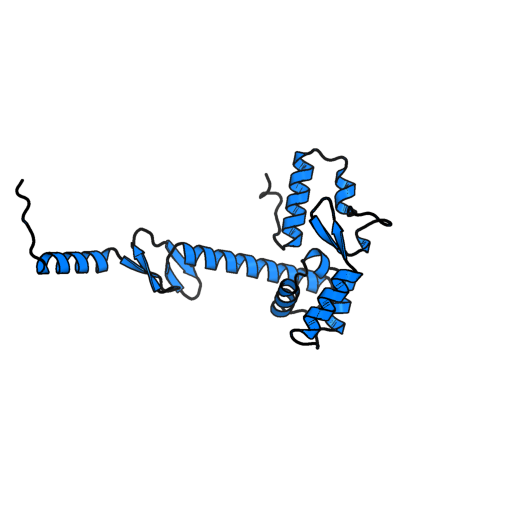388 9.378 1.00 93.00 86 GLU A C 1
ATOM 711 O O . GLU A 1 86 ? -2.755 -2.092 8.603 1.00 93.00 86 GLU A O 1
ATOM 716 N N . ILE A 1 87 ? -0.662 -1.775 9.329 1.00 93.69 87 ILE A N 1
ATOM 717 C CA . ILE A 1 87 ? -0.328 -0.739 8.336 1.00 93.69 87 ILE A CA 1
ATOM 718 C C . ILE A 1 87 ? -0.504 -1.277 6.911 1.00 93.69 87 ILE A C 1
ATOM 720 O O . ILE A 1 87 ? -1.152 -0.652 6.064 1.00 93.69 87 ILE A O 1
ATOM 724 N N . GLN A 1 88 ? 0.023 -2.471 6.637 1.00 91.25 88 GLN A N 1
ATOM 725 C CA . GLN A 1 88 ? -0.084 -3.086 5.318 1.00 91.25 88 GLN A CA 1
ATOM 726 C C . GLN A 1 88 ? -1.535 -3.444 4.966 1.00 91.25 88 GLN A C 1
ATOM 728 O O . GLN A 1 88 ? -1.977 -3.253 3.832 1.00 91.25 88 GLN A O 1
ATOM 733 N N . LYS A 1 89 ? -2.319 -3.896 5.947 1.00 92.25 89 LYS A N 1
ATOM 734 C CA . LYS A 1 89 ? -3.760 -4.136 5.804 1.00 92.25 89 LYS A CA 1
ATOM 735 C C . LYS A 1 89 ? -4.524 -2.852 5.466 1.00 92.25 89 LYS A C 1
ATOM 737 O O . LYS A 1 89 ? -5.339 -2.873 4.545 1.00 92.25 89 LYS A O 1
ATOM 742 N N . ILE A 1 90 ? -4.220 -1.732 6.123 1.00 93.62 90 ILE A N 1
ATOM 743 C CA . ILE A 1 90 ? -4.792 -0.416 5.802 1.00 93.62 90 ILE A CA 1
ATOM 744 C C . ILE A 1 90 ? -4.452 -0.010 4.355 1.00 93.62 90 ILE A C 1
ATOM 746 O O . ILE A 1 90 ? -5.354 0.357 3.594 1.00 93.62 90 ILE A O 1
ATOM 750 N N . ARG A 1 91 ? -3.181 -0.144 3.937 1.00 91.38 91 ARG A N 1
ATOM 751 C CA . ARG A 1 91 ? -2.743 0.107 2.545 1.00 91.38 91 ARG A CA 1
ATOM 752 C C . ARG A 1 91 ? -3.524 -0.745 1.541 1.00 91.38 91 ARG A C 1
ATOM 754 O O . ARG A 1 91 ? -3.987 -0.228 0.525 1.00 91.38 91 ARG A O 1
ATOM 761 N N . ASN A 1 92 ? -3.755 -2.021 1.848 1.00 90.56 92 ASN A N 1
ATOM 762 C CA . ASN A 1 92 ? -4.522 -2.938 0.994 1.00 90.56 92 ASN A CA 1
ATOM 763 C C . ASN A 1 92 ? -5.996 -2.529 0.811 1.00 90.56 92 ASN A C 1
ATOM 765 O O . ASN A 1 92 ? -6.643 -2.958 -0.149 1.00 90.56 92 ASN A O 1
ATOM 769 N N . PHE A 1 93 ? -6.538 -1.674 1.685 1.00 91.31 93 PHE A N 1
ATOM 770 C CA . PHE A 1 93 ? -7.853 -1.051 1.508 1.00 91.31 93 PHE A CA 1
ATOM 771 C C . PHE A 1 93 ? -7.821 0.240 0.673 1.00 91.31 93 PHE A C 1
ATOM 773 O O . PHE A 1 93 ? -8.860 0.871 0.471 1.00 91.31 93 PHE A O 1
ATOM 780 N N . GLY A 1 94 ? -6.661 0.611 0.126 1.00 88.62 94 GLY A N 1
ATOM 781 C CA . GLY A 1 94 ? -6.485 1.787 -0.728 1.00 88.62 94 GLY A CA 1
ATOM 782 C C . GLY A 1 94 ? -6.341 3.094 0.050 1.00 88.62 94 GLY A C 1
ATOM 783 O O . GLY A 1 94 ? -6.572 4.167 -0.509 1.00 88.62 94 GLY A O 1
ATOM 784 N N . VAL A 1 95 ? -5.996 3.017 1.336 1.00 92.38 95 VAL A N 1
ATOM 785 C CA . VAL A 1 95 ? -5.658 4.184 2.153 1.00 92.38 95 VAL A CA 1
ATOM 786 C C . VAL A 1 95 ? -4.181 4.507 1.931 1.00 92.38 95 VAL A C 1
ATOM 788 O O . VAL A 1 95 ? -3.318 3.658 2.140 1.00 92.38 95 VAL A O 1
ATOM 791 N N . ASN A 1 96 ? -3.896 5.731 1.494 1.00 92.19 96 ASN A N 1
ATOM 792 C CA . ASN A 1 96 ? -2.529 6.198 1.268 1.00 92.19 96 ASN A CA 1
ATOM 793 C C . ASN A 1 96 ? -1.886 6.717 2.569 1.00 92.19 96 ASN A C 1
ATOM 795 O O . ASN A 1 96 ? -2.583 7.001 3.550 1.00 92.19 96 ASN A O 1
ATOM 799 N N . ASN A 1 97 ? -0.563 6.888 2.566 1.00 91.31 97 ASN A N 1
ATOM 800 C CA . ASN A 1 97 ? 0.180 7.290 3.762 1.00 91.31 97 ASN A CA 1
ATOM 801 C C . ASN A 1 97 ? -0.250 8.676 4.275 1.00 91.31 97 ASN A C 1
ATOM 803 O O . ASN A 1 97 ? -0.355 8.872 5.483 1.00 91.31 97 ASN A O 1
ATOM 807 N N . LYS A 1 98 ? -0.583 9.615 3.375 1.00 89.50 98 LYS A N 1
ATOM 808 C CA . LYS A 1 98 ? -1.039 10.974 3.730 1.00 89.50 98 LYS A CA 1
ATOM 809 C C . LYS A 1 98 ? -2.344 10.973 4.523 1.00 89.50 98 LYS A C 1
ATOM 811 O O . LYS A 1 98 ? -2.519 11.840 5.367 1.00 89.50 98 LYS A O 1
ATOM 816 N N . ILE A 1 99 ? -3.245 10.024 4.266 1.00 93.88 99 ILE A N 1
ATOM 817 C CA . ILE A 1 99 ? -4.468 9.835 5.058 1.00 93.88 99 ILE A CA 1
ATOM 818 C C . ILE A 1 99 ? -4.145 9.081 6.349 1.00 93.88 99 ILE A C 1
ATOM 820 O O . ILE A 1 99 ? -4.654 9.445 7.407 1.00 93.88 99 ILE A O 1
ATOM 824 N N . MET A 1 100 ? -3.291 8.058 6.281 1.00 94.44 100 MET A N 1
ATOM 825 C CA . MET A 1 100 ? -2.972 7.213 7.434 1.00 94.44 100 MET A CA 1
ATOM 826 C C . MET A 1 100 ? -2.356 7.999 8.594 1.00 94.44 100 MET A C 1
ATOM 828 O O . MET A 1 100 ? -2.718 7.767 9.736 1.00 94.44 100 MET A O 1
ATOM 832 N N . VAL A 1 101 ? -1.494 8.978 8.316 1.00 93.25 101 VAL A N 1
ATOM 833 C CA . VAL A 1 101 ? -0.865 9.810 9.360 1.00 93.25 101 VAL A CA 1
ATOM 834 C C . VAL A 1 101 ? -1.804 10.860 9.978 1.00 93.25 101 VAL A C 1
ATOM 836 O O . VAL A 1 101 ? -1.387 11.637 10.836 1.00 93.25 101 VAL A O 1
ATOM 839 N N . THR A 1 102 ? -3.073 10.916 9.559 1.00 93.50 102 THR A N 1
ATOM 840 C CA . THR A 1 102 ? -4.061 11.858 10.108 1.00 93.50 102 THR A CA 1
ATOM 841 C C . THR A 1 102 ? -4.720 11.296 11.361 1.00 93.50 102 THR A C 1
ATOM 843 O O . THR A 1 102 ? -5.016 10.101 11.463 1.00 93.50 102 THR A O 1
ATOM 846 N N . LYS A 1 103 ? -4.996 12.172 12.331 1.00 93.56 103 LYS A N 1
ATOM 847 C CA . LYS A 1 103 ? -5.601 11.754 13.602 1.00 93.56 103 LYS A CA 1
ATOM 848 C C . LYS A 1 103 ? -7.031 11.270 13.413 1.00 93.56 103 LYS A C 1
ATOM 850 O O . LYS A 1 103 ? -7.472 10.342 14.090 1.00 93.56 103 LYS A O 1
ATOM 855 N N . GLU A 1 104 ? -7.743 11.905 12.493 1.00 94.25 104 GLU A N 1
ATOM 856 C CA . GLU A 1 104 ? -9.128 11.641 12.132 1.00 94.25 104 GLU A CA 1
ATOM 857 C C . GLU A 1 104 ? -9.281 10.206 11.627 1.00 94.25 104 GLU A C 1
ATOM 859 O O . GLU A 1 104 ? -10.142 9.473 12.122 1.00 94.25 104 GLU A O 1
ATOM 864 N N . PHE A 1 105 ? -8.411 9.797 10.695 1.00 96.19 105 PHE A N 1
ATOM 865 C CA . PHE A 1 105 ? -8.412 8.442 10.158 1.00 96.19 105 PHE A CA 1
ATOM 866 C C . PHE A 1 105 ? -8.000 7.418 11.216 1.00 96.19 105 PHE A C 1
ATOM 868 O O . PHE A 1 105 ? -8.740 6.463 11.438 1.00 96.19 105 PHE A O 1
ATOM 875 N N . MET A 1 106 ? -6.870 7.619 11.908 1.00 95.56 106 MET A N 1
ATOM 876 C CA . MET A 1 106 ? -6.376 6.632 12.879 1.00 95.56 106 MET A CA 1
ATOM 877 C C . MET A 1 106 ? -7.370 6.393 14.009 1.00 95.56 106 MET A C 1
ATOM 879 O O . MET A 1 106 ? -7.625 5.247 14.373 1.00 95.56 106 MET A O 1
ATOM 883 N N . ARG A 1 107 ? -8.006 7.454 14.521 1.00 94.81 107 ARG A N 1
ATOM 884 C CA . ARG A 1 107 ? -9.062 7.312 15.528 1.00 94.81 107 ARG A CA 1
ATOM 885 C C . ARG A 1 107 ? -10.211 6.452 15.007 1.00 94.81 107 ARG A C 1
ATOM 887 O O . ARG A 1 107 ? -10.614 5.517 15.691 1.00 94.81 107 ARG A O 1
ATOM 894 N N . LYS A 1 108 ? -10.708 6.733 13.796 1.00 95.94 108 LYS A N 1
ATOM 895 C CA . LYS A 1 108 ? -11.768 5.919 13.191 1.00 95.94 108 LYS A CA 1
ATOM 896 C C . LYS A 1 108 ? -11.314 4.475 12.990 1.00 95.94 108 LYS A C 1
ATOM 898 O O . LYS A 1 108 ? -12.108 3.579 13.245 1.00 95.94 108 LYS A O 1
ATOM 903 N N . TYR A 1 109 ? -10.077 4.244 12.550 1.00 95.88 109 TYR A N 1
ATOM 904 C CA . TYR A 1 109 ? -9.547 2.900 12.332 1.00 95.88 109 TYR A CA 1
ATOM 905 C C . TYR A 1 109 ? -9.557 2.079 13.623 1.00 95.88 109 TYR A C 1
ATOM 907 O O . TYR A 1 109 ? -10.129 0.995 13.640 1.00 95.88 109 TYR A O 1
ATOM 915 N N . PHE A 1 110 ? -9.032 2.621 14.726 1.00 94.94 110 PHE A N 1
ATOM 916 C CA . PHE A 1 110 ? -9.044 1.934 16.022 1.00 94.94 110 PHE A CA 1
ATOM 917 C C . PHE A 1 110 ? -10.457 1.698 16.581 1.00 94.94 110 PHE A C 1
ATOM 919 O O . PHE A 1 110 ? -10.662 0.735 17.312 1.00 94.94 110 PHE A O 1
ATOM 926 N N . GLU A 1 111 ? -11.448 2.520 16.223 1.00 95.88 111 GLU A N 1
ATOM 927 C CA . GLU A 1 111 ? -12.854 2.268 16.583 1.00 95.88 111 GLU A CA 1
ATOM 928 C C . GLU A 1 111 ? -13.457 1.059 15.849 1.00 95.88 111 GLU A C 1
ATOM 930 O O . GLU A 1 111 ? -14.416 0.466 16.341 1.00 95.88 111 GLU A O 1
ATOM 935 N N . ILE A 1 112 ? -12.932 0.711 14.668 1.00 95.25 112 ILE A N 1
ATOM 936 C CA . ILE A 1 112 ? -13.492 -0.331 13.792 1.00 95.25 112 ILE A CA 1
ATOM 937 C C . ILE A 1 112 ? -12.554 -1.524 13.575 1.00 95.25 112 ILE A C 1
ATOM 939 O O . ILE A 1 112 ? -12.937 -2.449 12.870 1.00 95.25 112 ILE A O 1
ATOM 943 N N . ILE A 1 113 ? -11.347 -1.523 14.150 1.00 92.75 113 ILE A N 1
ATOM 944 C CA . ILE A 1 113 ? -10.293 -2.523 13.889 1.00 92.75 113 ILE A CA 1
ATOM 945 C C . ILE A 1 113 ? -10.714 -3.961 14.228 1.00 92.75 113 ILE A C 1
ATOM 947 O O . ILE A 1 113 ? -10.247 -4.899 13.589 1.00 92.75 113 ILE A O 1
ATOM 951 N N . GLU A 1 114 ? -11.638 -4.116 15.180 1.00 92.88 114 GLU A N 1
ATOM 952 C CA . GLU A 1 114 ? -12.231 -5.398 15.587 1.00 92.88 114 GLU A CA 1
ATOM 953 C C . GLU A 1 114 ? -13.183 -5.991 14.529 1.00 92.88 114 GLU A C 1
ATOM 955 O O . GLU A 1 114 ? -13.608 -7.139 14.644 1.00 92.88 114 GLU A O 1
ATOM 960 N N . LEU A 1 115 ? -13.549 -5.223 13.495 1.00 93.06 115 LEU A N 1
ATOM 961 C CA . LEU A 1 115 ? -14.273 -5.745 12.338 1.00 93.06 115 LEU A CA 1
ATOM 962 C C . LEU A 1 115 ? -13.317 -6.549 11.448 1.00 93.06 115 LEU A C 1
ATOM 964 O O . LEU A 1 115 ? -12.151 -6.198 11.271 1.00 93.06 115 LEU A O 1
ATOM 968 N N . GLU A 1 116 ? -13.824 -7.596 10.798 1.00 83.31 116 GLU A N 1
ATOM 969 C CA . GLU A 1 116 ? 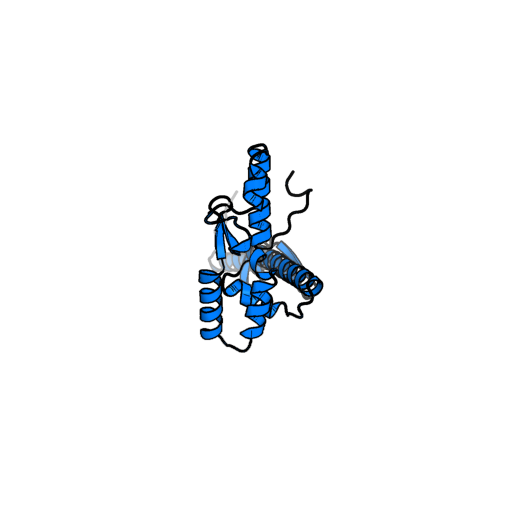-12.993 -8.472 9.970 1.00 83.31 116 GLU A CA 1
ATOM 970 C C . GLU A 1 116 ? -13.366 -8.444 8.483 1.00 83.31 116 GLU A C 1
ATOM 972 O O . GLU A 1 116 ? -14.522 -8.292 8.073 1.00 83.31 116 GLU A O 1
ATOM 977 N N . GLY A 1 117 ? -12.344 -8.636 7.645 1.00 84.94 117 GLY A N 1
ATOM 978 C CA . GLY A 1 117 ? -12.487 -8.907 6.218 1.00 84.94 117 GLY A CA 1
ATOM 979 C C . GLY A 1 117 ? -13.319 -7.868 5.462 1.00 84.94 117 GLY A C 1
ATOM 980 O O . GLY A 1 117 ? -12.894 -6.730 5.260 1.00 84.94 117 GLY A O 1
ATOM 981 N N . LYS A 1 118 ? -14.488 -8.292 4.967 1.00 90.25 118 LYS A N 1
ATOM 982 C CA . LYS A 1 118 ? -15.345 -7.476 4.094 1.00 90.25 118 LYS A CA 1
ATOM 983 C C . LYS A 1 118 ? -15.987 -6.303 4.834 1.00 90.25 118 LYS A C 1
ATOM 985 O O . LYS A 1 118 ? -16.110 -5.238 4.243 1.00 90.25 118 LYS A O 1
ATOM 990 N N . GLU A 1 119 ? -16.369 -6.492 6.093 1.00 94.00 119 GLU A N 1
ATOM 991 C CA . GLU A 1 119 ? -17.077 -5.472 6.873 1.00 94.00 119 GLU A CA 1
ATOM 992 C C . GLU A 1 119 ? -16.154 -4.294 7.202 1.00 94.00 119 GLU A C 1
ATOM 994 O O . GLU A 1 119 ? -16.481 -3.146 6.905 1.00 94.00 119 GLU A O 1
ATOM 999 N N . LEU A 1 120 ? -14.939 -4.587 7.680 1.00 93.25 120 LEU A N 1
ATOM 1000 C CA . LEU A 1 120 ? -13.902 -3.577 7.900 1.00 93.25 120 LEU A CA 1
ATOM 1001 C C . LEU A 1 120 ? -13.610 -2.778 6.623 1.00 93.25 120 LEU A C 1
ATOM 1003 O O . LEU A 1 120 ? -13.536 -1.549 6.643 1.00 93.25 120 LEU A O 1
ATOM 1007 N N . LYS A 1 121 ? -13.485 -3.478 5.491 1.00 93.06 121 LYS A N 1
ATOM 1008 C CA . LYS A 1 121 ? -13.250 -2.854 4.187 1.00 93.06 121 LYS A CA 1
ATOM 1009 C C . LYS A 1 121 ? -14.377 -1.894 3.792 1.00 93.06 121 LYS A C 1
ATOM 1011 O O . LYS A 1 121 ? -14.103 -0.818 3.263 1.00 93.06 121 LYS A O 1
ATOM 1016 N N . GLU A 1 122 ? -15.630 -2.283 4.010 1.00 94.62 122 GLU A N 1
ATOM 1017 C CA . GLU A 1 122 ? -16.798 -1.456 3.688 1.00 94.62 122 GLU A CA 1
ATOM 1018 C C . GLU A 1 122 ? -16.841 -0.187 4.546 1.00 94.62 122 GLU A C 1
ATOM 1020 O O . GLU A 1 122 ? -17.025 0.902 3.997 1.00 94.62 122 GLU A O 1
ATOM 1025 N N . GLU A 1 123 ? -16.573 -0.294 5.849 1.00 97.06 123 GLU A N 1
ATOM 1026 C CA . GLU A 1 123 ? -16.522 0.862 6.752 1.00 97.06 123 GLU A CA 1
ATOM 1027 C C . GLU A 1 123 ? -15.377 1.826 6.413 1.00 97.06 123 GLU A C 1
ATOM 1029 O O . GLU A 1 123 ? -15.578 3.043 6.408 1.00 97.06 123 GLU A O 1
ATOM 1034 N N . ILE A 1 124 ? -14.198 1.310 6.048 1.00 95.69 124 ILE A N 1
ATOM 1035 C CA . ILE A 1 124 ? -13.077 2.143 5.588 1.00 95.69 124 ILE A CA 1
ATOM 1036 C C . ILE A 1 124 ? -13.438 2.864 4.288 1.00 95.69 124 ILE A C 1
ATOM 1038 O O . ILE A 1 124 ? -13.247 4.075 4.182 1.00 95.69 124 ILE A O 1
ATOM 1042 N N . HIS A 1 125 ? -13.989 2.162 3.294 1.00 95.12 125 HIS A N 1
ATOM 1043 C CA . HIS A 1 125 ? -14.366 2.793 2.027 1.00 95.12 125 HIS A CA 1
ATOM 1044 C C . HIS A 1 125 ? -15.463 3.840 2.195 1.00 95.12 125 HIS A C 1
ATOM 1046 O O . HIS A 1 125 ? -15.386 4.900 1.570 1.00 95.12 125 HIS A O 1
ATOM 1052 N N . LYS A 1 126 ? -16.452 3.566 3.050 1.00 97.00 126 LYS A N 1
ATOM 1053 C CA . LYS A 1 126 ? -17.488 4.532 3.403 1.00 97.00 126 LYS A CA 1
ATOM 1054 C C . LYS A 1 126 ? -16.866 5.775 4.030 1.00 97.00 126 LYS A C 1
ATOM 1056 O O . LYS A 1 126 ? -17.089 6.875 3.525 1.00 97.00 126 LYS A O 1
ATOM 1061 N N . TRP A 1 127 ? -16.013 5.603 5.040 1.00 97.31 127 TRP A N 1
ATOM 1062 C CA . TRP A 1 127 ? -15.331 6.725 5.679 1.00 97.31 127 TRP A CA 1
ATOM 1063 C C . TRP A 1 127 ? -14.509 7.538 4.675 1.00 97.31 127 TRP A C 1
ATOM 1065 O O . TRP A 1 127 ? -14.633 8.759 4.640 1.00 97.31 127 TRP A O 1
ATOM 1075 N N . LEU A 1 128 ? -13.736 6.882 3.803 1.00 95.12 128 LEU A N 1
ATOM 1076 C CA . LEU A 1 128 ? -12.976 7.561 2.752 1.00 95.12 128 LEU A CA 1
ATOM 1077 C C . LEU A 1 128 ? -13.891 8.374 1.829 1.00 95.12 128 LEU A C 1
ATOM 1079 O O . LEU A 1 128 ? -13.564 9.509 1.505 1.00 95.12 128 LEU A O 1
ATOM 1083 N N . SER A 1 129 ? -15.033 7.825 1.411 1.00 93.75 129 SER A N 1
ATOM 1084 C CA . SER A 1 129 ? -15.960 8.532 0.517 1.00 93.75 129 SER A CA 1
ATOM 1085 C C . SER A 1 129 ? -16.594 9.775 1.146 1.00 93.75 129 SER A C 1
ATOM 1087 O O . SER A 1 129 ? -16.912 10.721 0.434 1.00 93.75 129 SER A O 1
ATOM 1089 N N . GLU A 1 130 ? -16.758 9.781 2.470 1.00 95.19 130 GLU A N 1
ATOM 1090 C CA . GLU A 1 130 ? -17.371 10.883 3.216 1.00 95.19 130 GLU A CA 1
ATOM 1091 C C . GLU A 1 130 ? -16.337 11.941 3.645 1.00 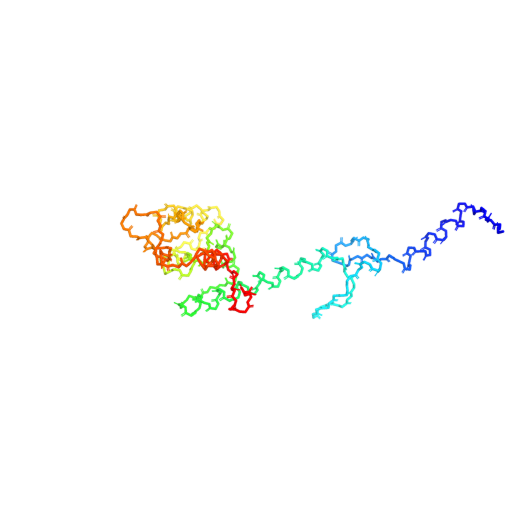95.19 130 GLU A C 1
ATOM 1093 O O . GLU A 1 130 ? -16.664 13.124 3.745 1.00 95.19 130 GLU A O 1
ATOM 1098 N N . ASN A 1 131 ? -15.086 11.534 3.890 1.00 95.00 131 ASN A N 1
ATOM 1099 C CA . ASN A 1 131 ? -14.084 12.359 4.576 1.00 95.00 131 ASN A CA 1
ATOM 1100 C C . ASN A 1 131 ? -12.873 12.734 3.712 1.00 95.00 131 ASN A C 1
ATOM 1102 O O . ASN A 1 131 ? -11.954 13.387 4.215 1.00 95.00 131 ASN A O 1
ATOM 1106 N N . THR A 1 132 ? -12.836 12.325 2.439 1.00 93.38 132 THR A N 1
ATOM 1107 C CA . THR A 1 132 ? -11.705 12.615 1.548 1.00 93.38 132 THR A CA 1
ATOM 1108 C C . THR A 1 132 ? -12.136 13.085 0.162 1.00 93.38 132 THR A C 1
ATOM 1110 O O . THR A 1 132 ? -13.176 12.682 -0.357 1.00 93.38 132 THR A O 1
ATOM 1113 N N . ILE A 1 133 ? -11.285 13.898 -0.463 1.00 92.25 133 ILE A N 1
ATOM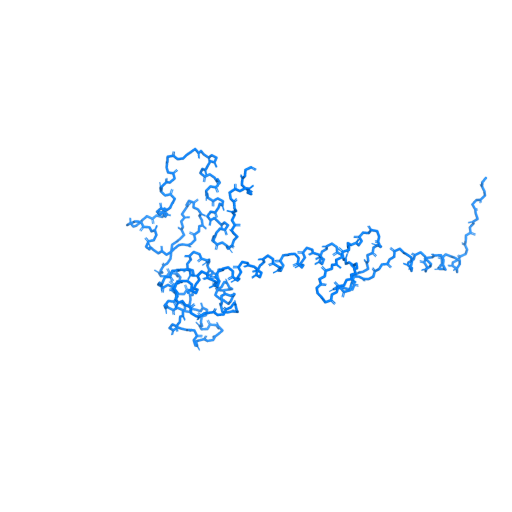 1114 C CA . ILE A 1 133 ? -11.455 14.460 -1.808 1.00 92.25 133 ILE A CA 1
ATOM 1115 C C . ILE A 1 133 ? -10.174 14.205 -2.613 1.00 92.25 133 ILE A C 1
ATOM 1117 O O . ILE A 1 133 ? -9.066 14.199 -2.069 1.00 92.25 133 ILE A O 1
ATOM 1121 N N . TRP A 1 134 ? -10.313 13.971 -3.918 1.00 91.31 134 TRP A N 1
ATOM 1122 C CA . TRP A 1 134 ? -9.172 13.942 -4.836 1.00 91.31 134 TRP A CA 1
ATOM 1123 C C . TRP A 1 134 ? -8.776 15.364 -5.211 1.00 91.31 134 TRP A C 1
ATOM 1125 O O . TRP A 1 134 ? -9.619 16.146 -5.633 1.00 91.31 134 TRP A O 1
ATOM 1135 N N . CYS A 1 135 ? -7.495 15.692 -5.065 1.00 89.88 135 CYS A N 1
ATOM 1136 C CA . CYS A 1 135 ? -6.976 16.967 -5.539 1.00 89.88 135 CYS A CA 1
ATOM 1137 C C . CYS A 1 135 ? -6.786 16.933 -7.060 1.00 89.88 135 CYS A C 1
ATOM 1139 O O . CYS A 1 135 ? -6.002 16.124 -7.553 1.00 89.88 135 CYS A O 1
ATOM 1141 N N . ASP A 1 136 ? -7.399 17.863 -7.789 1.00 89.25 136 ASP A N 1
ATOM 1142 C CA . ASP A 1 136 ? -7.318 17.950 -9.258 1.00 89.25 136 ASP A CA 1
ATOM 1143 C C . ASP A 1 136 ? -5.906 18.258 -9.782 1.00 89.25 136 ASP A C 1
ATOM 1145 O O . ASP A 1 136 ? -5.617 18.074 -10.963 1.00 89.25 136 ASP A O 1
ATOM 1149 N N . ARG A 1 137 ? -5.006 18.749 -8.918 1.00 86.81 137 ARG A N 1
ATOM 1150 C CA . ARG A 1 137 ? -3.645 19.142 -9.312 1.00 86.81 137 ARG A CA 1
ATOM 1151 C C . ARG A 1 137 ? -2.596 18.064 -9.061 1.00 86.81 137 ARG A C 1
ATOM 1153 O O . ARG A 1 137 ? -1.709 17.890 -9.893 1.00 86.81 137 ARG A O 1
ATOM 1160 N N . CYS A 1 138 ? -2.623 17.412 -7.900 1.00 86.31 138 CYS A N 1
ATOM 1161 C CA . CYS A 1 138 ? -1.657 16.354 -7.577 1.00 86.31 138 CYS A CA 1
ATOM 1162 C C . CYS A 1 138 ? -2.224 14.945 -7.731 1.00 86.31 138 CYS A C 1
ATOM 1164 O O . CYS A 1 138 ? -1.464 13.999 -7.576 1.00 86.31 138 CYS A O 1
ATOM 1166 N N . GLU A 1 139 ? -3.523 14.809 -8.012 1.00 87.75 139 GLU A N 1
ATOM 1167 C CA . GLU A 1 139 ? -4.219 13.526 -8.160 1.00 87.75 139 GLU A CA 1
ATOM 1168 C C . GLU A 1 139 ? -4.061 12.612 -6.935 1.00 87.75 139 GLU A C 1
ATOM 1170 O O . GLU A 1 139 ? -4.166 11.394 -7.026 1.00 87.75 139 GLU A O 1
ATOM 1175 N N . ILE A 1 140 ? -3.829 13.199 -5.757 1.00 87.75 140 ILE A N 1
ATOM 1176 C CA . ILE A 1 140 ? -3.753 12.482 -4.484 1.00 87.75 140 ILE A CA 1
ATOM 1177 C C . ILE A 1 140 ? -5.063 12.697 -3.734 1.00 87.75 140 ILE A C 1
ATOM 1179 O O . ILE A 1 140 ? -5.576 13.817 -3.637 1.00 87.75 140 ILE A O 1
ATOM 1183 N N . ARG A 1 141 ? -5.592 11.610 -3.175 1.00 90.56 141 ARG A N 1
ATOM 1184 C CA . ARG A 1 141 ? -6.731 11.645 -2.259 1.00 90.56 141 ARG A CA 1
ATOM 1185 C C . ARG A 1 141 ? -6.280 12.167 -0.895 1.00 90.56 141 ARG A C 1
ATOM 1187 O O . ARG A 1 141 ? -5.386 11.581 -0.287 1.00 90.56 141 ARG A O 1
ATOM 1194 N N . MET A 1 142 ? -6.910 13.234 -0.422 1.00 90.94 142 MET A N 1
ATOM 1195 C CA . MET A 1 142 ? -6.582 13.923 0.828 1.00 90.94 142 MET A CA 1
ATOM 1196 C C . MET A 1 142 ? -7.828 14.065 1.703 1.00 90.94 142 MET A C 1
ATOM 1198 O O . MET A 1 142 ? -8.945 14.069 1.186 1.00 90.94 142 MET A O 1
ATOM 1202 N N . ILE A 1 143 ? -7.653 14.212 3.018 1.00 92.62 143 ILE A N 1
ATOM 1203 C CA . ILE A 1 143 ? -8.773 14.517 3.920 1.00 92.62 143 ILE A CA 1
ATOM 1204 C C . ILE A 1 143 ? -9.404 15.871 3.568 1.00 92.62 143 ILE A C 1
ATOM 1206 O O . ILE A 1 143 ? -8.710 16.781 3.113 1.00 92.62 143 ILE A O 1
ATOM 1210 N N . ASN A 1 144 ? -10.711 16.015 3.800 1.00 90.25 144 ASN A N 1
ATOM 1211 C CA . ASN A 1 144 ? -11.471 17.220 3.438 1.00 90.25 144 ASN A CA 1
ATOM 1212 C C . ASN A 1 144 ? -10.859 18.511 4.013 1.00 90.25 144 ASN A C 1
ATOM 1214 O O . ASN A 1 144 ? -10.899 19.556 3.371 1.00 90.25 144 ASN A O 1
ATOM 1218 N N . GLU A 1 145 ? -10.233 18.441 5.190 1.00 87.69 145 GLU A N 1
ATOM 1219 C CA . GLU A 1 145 ? -9.583 19.584 5.846 1.00 87.69 145 GLU A CA 1
ATOM 1220 C C . GLU A 1 145 ? -8.366 20.137 5.083 1.00 87.69 145 GLU A C 1
ATOM 1222 O O . GLU A 1 145 ? -7.935 21.266 5.336 1.00 87.69 145 GLU A O 1
ATOM 1227 N N . MET A 1 146 ? -7.820 19.380 4.125 1.00 87.62 146 MET A N 1
ATOM 1228 C CA . MET A 1 146 ? -6.726 19.826 3.254 1.00 87.62 146 MET A CA 1
ATOM 1229 C C . MET A 1 146 ? -7.192 20.748 2.123 1.00 87.62 146 MET A C 1
ATOM 1231 O O . MET A 1 146 ? -6.366 21.184 1.322 1.00 87.62 146 MET A O 1
ATOM 1235 N N . PHE A 1 147 ? -8.482 21.067 2.059 1.00 89.56 147 PHE A N 1
ATOM 1236 C CA . PHE A 1 147 ? -9.083 21.957 1.071 1.00 89.56 147 PHE A CA 1
ATOM 1237 C C . PHE A 1 147 ? -9.721 23.156 1.777 1.00 89.56 147 PHE A C 1
ATOM 1239 O O . PHE A 1 147 ? -10.102 23.076 2.948 1.00 89.56 147 PHE A O 1
ATOM 1246 N N . GLU A 1 148 ? -9.803 24.293 1.091 1.00 84.69 148 GLU A N 1
ATOM 1247 C CA . GLU A 1 148 ? -10.598 25.430 1.556 1.00 84.69 148 GLU A CA 1
ATOM 1248 C C . GLU A 1 148 ? -11.960 25.396 0.846 1.00 84.69 148 GLU A C 1
ATOM 1250 O O . GLU A 1 148 ? -12.074 24.880 -0.257 1.00 84.69 148 GLU A O 1
ATOM 1255 N N . ASN A 1 149 ? -13.009 25.866 1.524 1.00 73.44 149 ASN A N 1
ATOM 1256 C CA . ASN A 1 149 ? -14.421 25.899 1.101 1.00 73.44 149 ASN A CA 1
ATOM 1257 C C . ASN A 1 149 ? -14.734 25.531 -0.371 1.00 73.44 149 ASN A C 1
ATOM 1259 O O . ASN A 1 149 ? -14.560 26.357 -1.260 1.00 73.44 149 ASN A O 1
ATOM 1263 N N . GLU A 1 150 ? -15.307 24.339 -0.592 1.00 71.62 150 GLU A N 1
ATOM 1264 C CA . GLU A 1 150 ? -15.787 23.834 -1.901 1.00 71.62 150 GLU A CA 1
ATOM 1265 C C . GLU A 1 150 ? -14.723 23.696 -3.004 1.00 71.62 150 GLU A C 1
ATOM 1267 O O . GLU A 1 150 ? -15.049 23.426 -4.161 1.00 71.62 150 GLU A O 1
ATOM 1272 N N . GLU A 1 151 ? -13.444 23.838 -2.673 1.00 82.81 151 GLU A N 1
ATOM 1273 C CA . GLU A 1 151 ? -12.382 23.720 -3.657 1.00 82.81 151 GLU A CA 1
ATOM 1274 C C . GLU A 1 151 ? -11.945 22.282 -3.907 1.00 82.81 151 GLU A C 1
ATOM 1276 O O . GLU A 1 151 ? -12.034 21.394 -3.060 1.00 82.81 151 GLU A O 1
ATOM 1281 N N . ILE A 1 152 ? -11.384 22.100 -5.098 1.00 85.69 152 ILE A N 1
ATOM 1282 C CA . ILE A 1 152 ? -10.884 20.825 -5.619 1.00 85.69 152 ILE A CA 1
ATOM 1283 C C . ILE A 1 152 ? -9.348 20.772 -5.665 1.00 85.69 152 ILE A C 1
ATOM 1285 O O . ILE A 1 152 ? -8.770 19.771 -6.078 1.00 85.69 152 ILE A O 1
ATOM 1289 N N . ILE A 1 153 ? -8.661 21.836 -5.227 1.00 88.31 153 ILE A N 1
ATOM 1290 C CA . ILE A 1 153 ? -7.194 21.913 -5.151 1.00 88.31 153 ILE A CA 1
ATOM 1291 C C . ILE A 1 153 ? -6.778 21.991 -3.681 1.00 88.31 153 ILE A C 1
ATOM 1293 O O . ILE A 1 153 ? -7.237 22.865 -2.950 1.00 88.31 153 ILE A O 1
ATOM 1297 N N . CYS A 1 154 ? -5.890 21.094 -3.246 1.00 89.50 154 CYS A N 1
ATOM 1298 C CA . CYS A 1 154 ? -5.436 21.069 -1.858 1.00 89.50 154 CYS A CA 1
ATOM 1299 C C . CYS A 1 154 ? -4.530 22.263 -1.515 1.00 89.50 154 CYS A C 1
ATOM 1301 O O . CYS A 1 154 ? -3.845 22.819 -2.381 1.00 89.50 154 CYS A O 1
ATOM 1303 N N . LYS A 1 155 ? -4.471 22.608 -0.225 1.00 88.25 155 LYS A N 1
ATOM 1304 C CA . LYS A 1 155 ? -3.653 23.697 0.337 1.00 88.25 155 LYS A CA 1
ATOM 1305 C C . LYS A 1 155 ? -2.200 23.635 -0.130 1.00 88.25 155 LYS A C 1
ATOM 1307 O O . LYS A 1 155 ? -1.697 24.607 -0.688 1.00 88.25 155 LYS A O 1
ATOM 1312 N N . ASP A 1 156 ? -1.575 22.462 -0.054 1.00 84.62 156 ASP A N 1
ATOM 1313 C CA . ASP A 1 156 ? -0.184 22.289 -0.480 1.00 84.62 156 ASP A CA 1
ATOM 1314 C C . ASP A 1 156 ? 0.033 22.630 -1.958 1.00 84.62 156 ASP A C 1
ATOM 1316 O O . ASP A 1 156 ? 1.142 22.978 -2.363 1.00 84.62 156 ASP A O 1
ATOM 1320 N N . CYS A 1 157 ? -0.975 22.393 -2.799 1.00 86.12 157 CYS A N 1
ATOM 1321 C CA . CYS A 1 157 ? -0.931 22.644 -4.234 1.00 86.12 157 CYS A CA 1
ATOM 1322 C C . CYS A 1 157 ? -1.205 24.108 -4.577 1.00 86.12 157 CYS A C 1
ATOM 1324 O O . CYS A 1 157 ? -0.735 24.570 -5.612 1.00 86.12 157 CYS A O 1
ATOM 1326 N N . LYS A 1 158 ? -1.920 24.848 -3.730 1.00 82.19 158 LYS A N 1
ATOM 1327 C CA . LYS A 1 158 ? -2.109 26.294 -3.901 1.00 82.19 158 LYS A CA 1
ATOM 1328 C C . LYS A 1 158 ? -0.846 27.090 -3.613 1.00 82.19 158 LYS A C 1
ATOM 1330 O O . LYS A 1 158 ? -0.525 28.026 -4.335 1.00 82.19 158 LYS A O 1
ATOM 1335 N N . GLU A 1 159 ? -0.077 26.671 -2.613 1.00 73.69 159 GLU A N 1
ATOM 1336 C CA . GLU A 1 159 ? 1.205 27.304 -2.275 1.00 73.69 159 GLU A CA 1
ATOM 1337 C C . GLU A 1 159 ? 2.234 27.236 -3.426 1.00 73.69 159 GLU A C 1
ATOM 1339 O O . GLU A 1 159 ? 3.269 27.896 -3.382 1.00 73.69 159 GLU A O 1
ATOM 1344 N N . GLU A 1 160 ? 1.958 26.460 -4.481 1.00 68.75 160 GLU A N 1
ATOM 1345 C CA . GLU A 1 160 ? 2.808 26.308 -5.666 1.00 68.75 160 GLU A CA 1
ATOM 1346 C C . GLU A 1 160 ? 2.543 27.312 -6.795 1.00 68.75 160 GLU A C 1
ATOM 1348 O O . GLU A 1 160 ? 3.126 27.171 -7.867 1.00 68.75 160 GLU A O 1
ATOM 1353 N N . GLU A 1 161 ? 1.659 28.296 -6.618 1.00 60.69 161 GLU A N 1
ATOM 1354 C CA . GLU A 1 161 ? 1.327 29.262 -7.682 1.00 60.69 161 GLU A CA 1
ATOM 1355 C C . GLU A 1 161 ? 2.484 30.202 -8.071 1.00 60.69 161 GLU A C 1
ATOM 1357 O O . GLU A 1 161 ? 2.445 30.795 -9.146 1.00 60.69 161 GLU A O 1
ATOM 1362 N N . ASN A 1 162 ? 3.541 30.290 -7.254 1.00 63.62 162 ASN A N 1
ATOM 1363 C CA . ASN A 1 162 ? 4.697 31.167 -7.493 1.00 63.62 162 ASN A CA 1
ATOM 1364 C C . ASN A 1 162 ? 6.012 30.423 -7.818 1.00 63.62 162 ASN A C 1
ATOM 1366 O O . ASN A 1 162 ? 7.062 31.063 -7.867 1.00 63.62 162 ASN A O 1
ATOM 1370 N N . MET A 1 163 ? 5.988 29.097 -8.004 1.00 67.06 163 MET A N 1
ATOM 1371 C CA . MET A 1 163 ? 7.181 28.302 -8.357 1.00 67.06 163 MET A CA 1
ATOM 1372 C C . MET A 1 163 ? 7.363 28.189 -9.873 1.00 67.06 163 MET A C 1
ATOM 1374 O O . MET A 1 163 ? 6.390 28.237 -10.627 1.00 67.06 163 MET A O 1
ATOM 1378 N N . ASP A 1 164 ? 8.609 28.013 -10.326 1.00 79.38 164 ASP A N 1
ATOM 1379 C CA . ASP A 1 164 ? 8.863 27.714 -11.735 1.00 79.38 164 ASP A CA 1
ATOM 1380 C C . ASP A 1 164 ? 8.251 26.359 -12.129 1.00 79.38 164 ASP A C 1
ATOM 1382 O O . ASP A 1 164 ? 7.993 25.493 -11.291 1.00 79.38 164 ASP A O 1
ATOM 1386 N N . GLU A 1 165 ? 7.976 26.170 -13.419 1.00 78.69 165 GLU A N 1
ATOM 1387 C CA . GLU A 1 165 ? 7.275 24.978 -13.905 1.00 78.69 165 GLU A CA 1
ATOM 1388 C C . GLU A 1 165 ? 8.019 23.671 -13.580 1.00 78.69 165 GLU A C 1
ATOM 1390 O O . GLU A 1 165 ? 7.378 22.660 -13.275 1.00 78.69 165 GLU A O 1
ATOM 1395 N N . THR A 1 166 ? 9.354 23.686 -13.618 1.00 79.81 166 THR A N 1
ATOM 1396 C CA . THR A 1 166 ? 10.191 22.516 -13.330 1.00 79.81 166 THR A CA 1
ATOM 1397 C C . THR A 1 166 ? 10.127 22.186 -11.847 1.00 79.81 166 THR A C 1
ATOM 1399 O O . THR A 1 166 ? 9.802 21.054 -11.495 1.00 79.81 166 THR A O 1
ATOM 1402 N N . ASP A 1 167 ? 10.328 23.176 -10.982 1.00 78.56 167 ASP A N 1
ATOM 1403 C CA . ASP A 1 167 ? 10.248 23.004 -9.529 1.00 78.56 167 ASP A CA 1
ATOM 1404 C C . ASP A 1 167 ? 8.841 22.575 -9.081 1.00 78.56 167 ASP A C 1
ATOM 1406 O O . ASP A 1 167 ? 8.664 21.617 -8.323 1.00 78.56 167 ASP A O 1
ATOM 1410 N N . GLY A 1 168 ? 7.803 23.157 -9.688 1.00 78.88 168 GLY A N 1
ATOM 1411 C CA . GLY A 1 168 ? 6.424 22.728 -9.486 1.00 78.88 168 GLY A CA 1
ATOM 1412 C C . GLY A 1 168 ? 6.184 21.266 -9.886 1.00 78.88 168 GLY A C 1
ATOM 1413 O O . GLY A 1 168 ? 5.423 20.561 -9.220 1.00 78.88 168 GLY A O 1
ATOM 1414 N N . ARG A 1 169 ? 6.814 20.772 -10.963 1.00 79.44 169 ARG A N 1
ATOM 1415 C CA . ARG A 1 169 ? 6.736 19.351 -11.354 1.00 79.44 169 ARG A CA 1
ATOM 1416 C C . ARG A 1 169 ? 7.464 18.449 -10.362 1.00 79.44 169 ARG A C 1
ATOM 1418 O O . ARG A 1 169 ? 6.896 17.424 -9.987 1.00 79.44 169 ARG A O 1
ATOM 1425 N N . MET A 1 170 ? 8.659 18.832 -9.914 1.00 81.19 170 MET A N 1
ATOM 1426 C CA . MET A 1 170 ? 9.419 18.050 -8.933 1.00 81.19 170 MET A CA 1
ATOM 1427 C C . MET A 1 170 ? 8.684 17.969 -7.593 1.00 81.19 170 MET A C 1
ATOM 1429 O O . MET A 1 170 ? 8.604 16.894 -7.001 1.00 81.19 170 MET A O 1
ATOM 1433 N N . LYS A 1 171 ? 8.050 19.060 -7.146 1.00 80.50 171 LYS A N 1
ATOM 1434 C CA . LYS A 1 171 ? 7.236 19.065 -5.923 1.00 80.50 171 LYS A CA 1
ATOM 1435 C C . LYS A 1 171 ? 6.008 18.156 -6.028 1.00 80.50 171 LYS A C 1
ATOM 1437 O O . LYS A 1 171 ? 5.717 17.421 -5.086 1.00 80.50 171 LYS A O 1
ATOM 1442 N N . ARG A 1 172 ? 5.313 18.138 -7.174 1.00 81.12 172 ARG A N 1
ATOM 1443 C CA . ARG A 1 172 ? 4.198 17.197 -7.408 1.00 81.12 172 ARG A CA 1
ATOM 1444 C C . ARG A 1 172 ? 4.658 15.742 -7.406 1.00 81.12 172 ARG A C 1
ATOM 1446 O O . ARG A 1 172 ? 3.998 14.913 -6.785 1.00 81.12 172 ARG A O 1
ATOM 1453 N N . LEU A 1 173 ? 5.792 15.447 -8.045 1.00 83.06 173 LEU A N 1
ATOM 1454 C CA . LEU A 1 173 ? 6.383 14.109 -8.030 1.00 83.06 173 LEU A CA 1
ATOM 1455 C C . LEU A 1 173 ? 6.720 13.675 -6.599 1.00 83.06 173 LEU A C 1
ATOM 1457 O O . LEU A 1 173 ? 6.312 12.596 -6.183 1.00 83.06 173 LEU A O 1
ATOM 1461 N N . ARG A 1 174 ? 7.377 14.542 -5.822 1.00 82.44 174 ARG A N 1
ATOM 1462 C CA . ARG A 1 174 ? 7.690 14.279 -4.413 1.00 82.44 174 ARG A CA 1
ATOM 1463 C C . ARG A 1 174 ? 6.430 13.975 -3.599 1.00 82.44 174 ARG A C 1
ATOM 1465 O O . ARG A 1 174 ? 6.393 12.977 -2.896 1.00 82.44 174 ARG A O 1
ATOM 1472 N N . LYS A 1 175 ? 5.366 14.771 -3.747 1.00 82.44 175 LYS A N 1
ATOM 1473 C CA . LYS A 1 175 ? 4.083 14.529 -3.061 1.00 82.44 175 LYS A CA 1
ATOM 1474 C C . LYS A 1 175 ? 3.466 13.181 -3.414 1.00 82.44 175 LYS A C 1
ATOM 1476 O O . LYS A 1 175 ? 2.910 12.523 -2.538 1.00 82.44 175 LYS A O 1
ATOM 1481 N N . PHE A 1 176 ? 3.526 12.791 -4.686 1.00 83.88 176 PHE A N 1
ATOM 1482 C CA . PHE A 1 176 ? 3.039 11.486 -5.120 1.00 83.88 176 PHE A CA 1
ATOM 1483 C C . PHE A 1 176 ? 3.835 10.368 -4.446 1.00 83.88 176 PHE A C 1
ATOM 1485 O O . PHE A 1 176 ? 3.229 9.483 -3.844 1.00 83.88 176 PHE A O 1
ATOM 1492 N N . LEU A 1 177 ? 5.165 10.466 -4.473 1.00 81.56 177 LEU A N 1
ATOM 1493 C CA . LEU A 1 177 ? 6.073 9.515 -3.832 1.00 81.56 177 LEU A CA 1
ATOM 1494 C C . LEU A 1 177 ? 5.787 9.408 -2.326 1.00 81.56 177 LEU A C 1
ATOM 1496 O O . LEU A 1 177 ? 5.502 8.320 -1.840 1.00 81.56 177 LEU A O 1
ATOM 1500 N N . GLU A 1 178 ? 5.659 10.531 -1.620 1.00 81.06 178 GLU A N 1
ATOM 1501 C CA . GLU A 1 178 ? 5.264 10.552 -0.205 1.00 81.06 178 GLU A CA 1
ATOM 1502 C C . GLU A 1 178 ? 3.880 9.924 0.044 1.00 81.06 178 GLU A C 1
ATOM 1504 O O . GLU A 1 178 ? 3.650 9.306 1.082 1.00 81.06 178 GLU A O 1
ATOM 1509 N N . SER A 1 179 ? 2.930 10.078 -0.887 1.00 78.31 179 SER A N 1
ATOM 1510 C CA . SER A 1 179 ? 1.592 9.490 -0.745 1.00 78.31 179 SER A CA 1
ATOM 1511 C C . SER A 1 179 ? 1.609 7.966 -0.845 1.00 78.31 179 SER A C 1
ATOM 1513 O O . SER A 1 179 ? 0.839 7.306 -0.144 1.00 78.31 179 SER A O 1
ATOM 1515 N N . VAL A 1 180 ? 2.501 7.415 -1.672 1.00 78.56 180 VAL A N 1
ATOM 1516 C CA . VAL A 1 180 ? 2.704 5.966 -1.790 1.00 78.56 180 VAL A CA 1
ATOM 1517 C C . VAL A 1 180 ? 3.703 5.431 -0.763 1.00 78.56 180 VAL A C 1
ATOM 1519 O O . VAL A 1 180 ? 3.700 4.235 -0.509 1.00 78.56 180 VAL A O 1
ATOM 1522 N N . GLY A 1 181 ? 4.453 6.316 -0.100 1.00 67.44 181 GLY A N 1
ATOM 1523 C CA . GLY A 1 181 ? 5.389 6.000 0.980 1.00 67.44 181 GLY A CA 1
ATOM 1524 C C . GLY A 1 181 ? 6.858 5.962 0.598 1.00 67.44 181 GLY A C 1
ATOM 1525 O O . GLY A 1 181 ? 7.663 5.579 1.432 1.00 67.44 181 GLY A O 1
ATOM 1526 N N . ILE A 1 182 ? 7.202 6.413 -0.604 1.00 76.00 182 ILE A N 1
ATOM 1527 C CA . ILE A 1 182 ? 8.583 6.559 -1.053 1.00 76.00 182 ILE A CA 1
ATOM 1528 C C . ILE A 1 182 ? 9.113 7.903 -0.541 1.00 76.00 182 ILE A C 1
ATOM 1530 O O . ILE A 1 182 ? 8.632 8.969 -0.946 1.00 76.00 182 ILE A O 1
ATOM 1534 N N . ILE A 1 183 ? 10.111 7.864 0.342 1.00 60.59 183 ILE A N 1
ATOM 1535 C CA . ILE A 1 183 ? 10.829 9.061 0.793 1.00 60.59 183 ILE A CA 1
ATOM 1536 C C . ILE A 1 183 ? 11.904 9.401 -0.231 1.00 60.59 183 ILE A C 1
ATOM 1538 O O . ILE A 1 183 ? 12.670 8.541 -0.648 1.00 60.59 183 ILE A O 1
ATOM 1542 N N . VAL A 1 184 ? 11.976 10.673 -0.624 1.00 59.84 184 VAL A N 1
ATOM 1543 C CA . VAL A 1 184 ? 13.023 11.148 -1.531 1.00 59.84 184 VAL A CA 1
ATOM 1544 C C . VAL A 1 184 ? 13.909 12.160 -0.830 1.00 59.84 184 VAL A C 1
ATOM 1546 O O . VAL A 1 184 ? 13.445 13.233 -0.422 1.00 59.84 184 VAL A O 1
ATOM 1549 N N . THR A 1 185 ? 15.193 11.838 -0.707 1.00 55.91 185 THR A N 1
ATOM 1550 C CA . THR A 1 185 ? 16.184 12.737 -0.114 1.00 55.91 185 THR A CA 1
ATOM 1551 C C . THR A 1 185 ? 16.602 13.819 -1.119 1.00 55.91 185 THR A C 1
ATOM 1553 O O . THR A 1 185 ? 16.485 13.649 -2.333 1.00 55.91 185 THR A O 1
ATOM 1556 N N . GLU A 1 186 ? 17.063 14.983 -0.645 1.00 49.19 186 GLU A N 1
ATOM 1557 C CA . GLU A 1 186 ? 17.412 16.126 -1.518 1.00 49.19 186 GLU A CA 1
ATOM 1558 C C . GLU A 1 186 ? 18.463 15.792 -2.596 1.00 49.19 186 GLU A C 1
ATOM 1560 O O . GLU A 1 186 ? 18.503 16.459 -3.626 1.00 49.19 186 GLU A O 1
ATOM 1565 N N . GLY A 1 187 ? 19.278 14.750 -2.393 1.00 49.12 187 GLY A N 1
ATOM 1566 C CA . GLY A 1 187 ? 20.298 14.304 -3.346 1.00 49.12 187 GLY A CA 1
ATOM 1567 C C . GLY A 1 187 ? 19.796 13.409 -4.485 1.00 49.12 187 GLY A C 1
ATOM 1568 O O . GLY A 1 187 ? 20.528 13.218 -5.449 1.00 49.12 187 GLY A O 1
ATOM 1569 N N . GLU A 1 188 ? 18.576 12.873 -4.405 1.00 48.34 188 GLU A N 1
ATOM 1570 C CA . GLU A 1 188 ? 18.037 11.901 -5.380 1.00 48.34 188 GLU A CA 1
ATOM 1571 C C . GLU A 1 188 ? 17.184 12.554 -6.481 1.00 48.34 188 GLU A C 1
ATOM 1573 O O . GLU A 1 188 ? 16.739 11.891 -7.415 1.00 48.34 188 GLU A O 1
ATOM 1578 N N . ILE A 1 189 ? 16.955 13.867 -6.376 1.00 48.84 189 ILE A N 1
ATOM 1579 C CA . ILE A 1 189 ? 16.073 14.652 -7.255 1.00 48.84 189 ILE A CA 1
ATOM 1580 C C . ILE A 1 189 ? 16.858 15.616 -8.175 1.00 48.84 189 ILE A C 1
ATOM 1582 O O . ILE A 1 189 ? 16.256 16.252 -9.041 1.00 48.84 189 ILE A O 1
ATOM 1586 N N . LEU A 1 190 ? 18.184 15.714 -8.016 1.00 38.56 190 LEU A N 1
ATOM 1587 C CA . LEU A 1 190 ? 19.059 16.669 -8.719 1.00 38.56 190 LEU A CA 1
ATOM 1588 C C . LEU A 1 190 ? 19.730 16.101 -9.976 1.00 38.56 190 LEU A C 1
ATOM 1590 O O . LEU A 1 190 ? 20.311 14.996 -9.903 1.00 38.56 190 LEU A O 1
#

pLDDT: mean 85.53, std 11.15, range [38.56, 97.31]

Radius of gyration: 25.94 Å; chains: 1; bounding box: 57×72×62 Å

Sequence (190 aa):
MTIKELNDDEIIEKLRNWYSRNVIECPLCNKIILSREAIEYKNEDFEGKICKSCLEREENKDDEQSELIELKDDLEKLGYEIDVSEIQKIRNFGVNNKIMVTKEFMRKYFEIIELEGKELKEEIHKWLSENTIWCDRCEIRMINEMFENEEIICKDCKEEENMDETDGRMKRLRKFLESVGIIVTEGEIL

Foldseek 3Di:
DDDDDDDPVRVVVVVVVCCVVFWDQAPVPRDIDGPVQWDFDDDPPDTDTHHPVVVVVVVVVVVVQVLLVVLCVLLVVVVDDDDSVVVVVCVVLVQWSQRVSDPVLVVQCVVCVPDDDPVSSVSSVVCLVVFWAQAPQLRAIHGPVQDDDPDRHGPVLVVCPPPDPVVSVLVSVCVVCVRNRHHDDPVRSD

Secondary structure (DSSP, 8-state):
--PPPPPHHHHHHHHHHHHHHHEEE-TTT--EEETTT-EEEE-SS-EEEE-HHHHHHHHHHHHHHHHHHHHHHHHHHTT----HHHHHHHHHTT--HHHHTSHHHHHHHHHHTTS-HHHHHHHHHHHHHHHEEE-TTT--EEEGGGS-TT-SS-HHHHTTTTS-HHHHHHHHHHHHHHHHT----TTS--